Protein AF-A0A7K0Q8J3-F1 (afdb_monomer_lite)

Foldseek 3Di:
DDDDDDDDPDPPDPDPDPPPPPDLVDLQLQVQQVAQAWGWDFPDFPPFAWDDWDFADQDPPAGTKIWTWTHDDQWIKIKIKGFPPRDRDDPDAWDFADWDAAPNWTKTKIFNDDVVPVVRNVVDHQACCQPGKIWIWTWDDGDVSGGIMIMIIIIHHRQHSVNSSSRRNRIDTDHRNPDPPPVPPQQEDALQPAAEDEEEAFGKYFYPDPPQQQKDKDKPDVQQKDKDGWADPPVDTGHIIIHGHDADWIWMWMDGDPDTGIYTYGYDD

Structure (mmCIF, N/CA/C/O backbone):
data_AF-A0A7K0Q8J3-F1
#
_entry.id   AF-A0A7K0Q8J3-F1
#
loop_
_atom_site.group_PDB
_atom_site.id
_atom_site.type_symbol
_atom_site.label_atom_id
_atom_site.label_alt_id
_atom_site.label_comp_id
_atom_site.label_asym_id
_atom_site.label_entity_id
_atom_site.label_seq_id
_atom_site.pdbx_PDB_ins_code
_atom_site.Cartn_x
_atom_site.Cartn_y
_atom_site.Cartn_z
_atom_site.occupancy
_atom_site.B_iso_or_equiv
_atom_site.auth_seq_id
_atom_site.auth_comp_id
_atom_site.auth_asym_id
_atom_site.auth_atom_id
_atom_site.pdbx_PDB_model_num
ATOM 1 N N . MET A 1 1 ? -0.889 -44.510 -62.724 1.00 43.03 1 MET A N 1
ATOM 2 C CA . MET A 1 1 ? 0.015 -43.893 -61.728 1.00 43.03 1 MET A CA 1
ATOM 3 C C . MET A 1 1 ? -0.217 -42.391 -61.708 1.00 43.03 1 MET A C 1
ATOM 5 O O . MET A 1 1 ? 0.101 -41.755 -62.699 1.00 43.03 1 MET A O 1
ATOM 9 N N . LYS A 1 2 ? -0.807 -41.852 -60.635 1.00 33.19 2 LYS A N 1
ATOM 10 C CA . LYS A 1 2 ? -0.743 -40.439 -60.210 1.00 33.19 2 LYS A CA 1
ATOM 11 C C . LYS A 1 2 ? -1.341 -40.385 -58.799 1.00 33.19 2 LYS A C 1
ATOM 13 O O . LYS A 1 2 ? -2.510 -40.702 -58.614 1.00 33.19 2 LYS A O 1
ATOM 18 N N . ARG A 1 3 ? -0.484 -40.139 -57.807 1.00 35.25 3 ARG A N 1
ATOM 19 C CA . ARG A 1 3 ? -0.822 -40.073 -56.379 1.00 35.25 3 ARG A CA 1
ATOM 20 C C . ARG A 1 3 ? -1.377 -38.678 -56.084 1.00 35.25 3 ARG A C 1
ATOM 22 O O . ARG A 1 3 ? -0.700 -37.702 -56.384 1.00 35.25 3 ARG A O 1
ATOM 29 N N . ALA A 1 4 ? -2.574 -38.591 -55.511 1.00 38.38 4 ALA A N 1
ATOM 30 C CA . ALA A 1 4 ? -3.095 -37.356 -54.933 1.00 38.38 4 ALA A CA 1
ATOM 31 C C . ALA A 1 4 ? -2.697 -37.326 -53.450 1.00 38.38 4 ALA A C 1
ATOM 33 O O . ALA A 1 4 ? -3.127 -38.176 -52.673 1.00 38.38 4 ALA A O 1
ATOM 34 N N . ILE A 1 5 ? -1.814 -36.397 -53.086 1.00 45.53 5 ILE A N 1
ATOM 35 C CA . ILE A 1 5 ? -1.422 -36.130 -51.701 1.00 45.53 5 ILE A CA 1
ATOM 36 C C . ILE A 1 5 ? -2.422 -35.115 -51.146 1.00 45.53 5 ILE A C 1
ATOM 38 O O . ILE A 1 5 ? -2.512 -33.994 -51.642 1.00 45.53 5 ILE A O 1
ATOM 42 N N . ALA A 1 6 ? -3.192 -35.532 -50.143 1.00 37.25 6 ALA A N 1
ATOM 43 C CA . ALA A 1 6 ? -4.052 -34.657 -49.362 1.00 37.25 6 ALA A CA 1
ATOM 44 C C . ALA A 1 6 ? -3.185 -33.827 -48.403 1.00 37.25 6 ALA A C 1
ATOM 46 O O . ALA A 1 6 ? -2.484 -34.381 -47.557 1.00 37.25 6 ALA A O 1
ATOM 47 N N . ILE A 1 7 ? -3.220 -32.504 -48.550 1.00 43.56 7 ILE A N 1
ATOM 48 C CA . ILE A 1 7 ? -2.590 -31.565 -47.620 1.00 43.56 7 ILE A CA 1
ATOM 49 C C . ILE A 1 7 ? -3.573 -31.353 -46.466 1.00 43.56 7 ILE A C 1
ATOM 51 O O . ILE A 1 7 ? -4.618 -30.729 -46.631 1.00 43.56 7 ILE A O 1
ATOM 55 N N . VAL A 1 8 ? -3.249 -31.920 -45.304 1.00 40.84 8 VAL A N 1
ATOM 56 C CA . VAL A 1 8 ? -3.953 -31.664 -44.044 1.00 40.84 8 VAL A CA 1
ATOM 57 C C . VAL A 1 8 ? -3.526 -30.284 -43.551 1.00 40.84 8 VAL A C 1
ATOM 59 O O . VAL A 1 8 ? -2.381 -30.083 -43.150 1.00 40.84 8 VAL A O 1
ATOM 62 N N . LEU A 1 9 ? -4.444 -29.321 -43.619 1.00 39.22 9 LEU A N 1
ATOM 63 C CA . LEU A 1 9 ? -4.269 -27.979 -43.075 1.00 39.22 9 LEU A CA 1
ATOM 64 C C . LEU A 1 9 ? -4.485 -28.042 -41.552 1.00 39.22 9 LEU A C 1
ATOM 66 O O . LEU A 1 9 ? -5.609 -27.944 -41.062 1.00 39.22 9 LEU A O 1
ATOM 70 N N . SER A 1 10 ? -3.412 -28.270 -40.797 1.00 40.66 10 SER A N 1
ATOM 71 C CA . SER A 1 10 ? -3.442 -28.206 -39.334 1.00 40.66 10 SER A CA 1
ATOM 72 C C . SER A 1 10 ? -3.521 -26.746 -38.888 1.00 40.66 10 SER A C 1
ATOM 74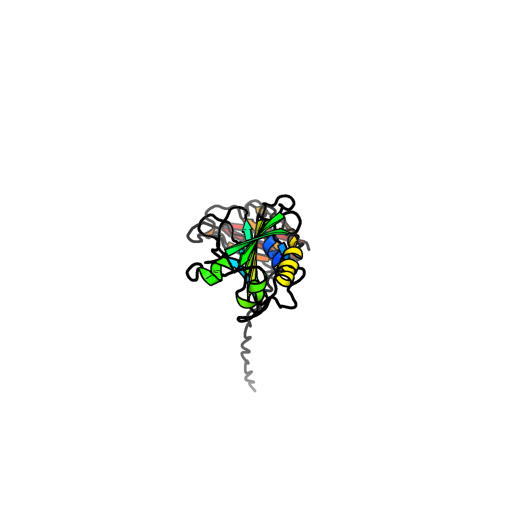 O O . SER A 1 10 ? -2.521 -26.031 -38.886 1.00 40.66 10 SER A O 1
ATOM 76 N N . ALA A 1 11 ? -4.717 -26.297 -38.513 1.00 39.28 11 ALA A N 1
ATOM 77 C CA . ALA A 1 11 ? -4.923 -25.024 -37.837 1.00 39.28 11 ALA A CA 1
ATOM 78 C C . ALA A 1 11 ? -4.292 -25.080 -36.432 1.00 39.28 11 ALA A C 1
ATOM 80 O O . ALA A 1 11 ? -4.872 -25.643 -35.503 1.00 39.28 11 ALA A O 1
ATOM 81 N N . LEU A 1 12 ? -3.091 -24.511 -36.276 1.00 37.91 12 LEU A N 1
ATOM 82 C CA . LEU A 1 12 ? -2.529 -24.207 -34.961 1.00 37.91 12 LEU A CA 1
ATOM 83 C C . LEU A 1 12 ? -3.376 -23.098 -34.326 1.00 37.91 12 LEU A C 1
ATOM 85 O O . LEU A 1 12 ? -3.281 -21.931 -34.702 1.00 37.91 12 LEU A O 1
ATOM 89 N N . MET A 1 13 ? -4.206 -23.464 -33.352 1.00 37.34 13 MET A N 1
ATOM 90 C CA . MET A 1 13 ? -4.789 -22.491 -32.437 1.00 37.34 13 MET A CA 1
ATOM 91 C C . MET A 1 13 ? -3.674 -21.925 -31.552 1.00 37.34 13 MET A C 1
ATOM 93 O O . MET A 1 13 ? -3.178 -22.599 -30.651 1.00 37.34 13 MET A O 1
ATOM 97 N N . LEU A 1 14 ? -3.281 -20.681 -31.820 1.00 36.78 14 LEU A N 1
ATOM 98 C CA . LEU A 1 14 ? -2.507 -19.851 -30.902 1.00 36.78 14 LEU A CA 1
ATOM 99 C C . LEU A 1 14 ? -3.370 -19.575 -29.666 1.00 36.78 14 LEU A C 1
ATOM 101 O O . LEU A 1 14 ? -4.221 -18.687 -29.666 1.00 36.78 14 LEU A O 1
ATOM 105 N N . THR A 1 15 ? -3.175 -20.351 -28.604 1.00 33.53 15 THR A N 1
ATOM 106 C CA . THR A 1 15 ? -3.644 -19.958 -27.275 1.00 33.53 15 THR A CA 1
ATOM 107 C C . THR A 1 15 ? -2.838 -18.736 -26.829 1.00 33.53 15 THR A C 1
ATOM 109 O O . THR A 1 15 ? -1.606 -18.795 -26.896 1.00 33.53 15 THR A O 1
ATOM 112 N N . PRO A 1 16 ? -3.468 -17.644 -26.364 1.00 34.97 16 PRO A N 1
ATOM 113 C CA . PRO A 1 16 ? -2.733 -16.506 -25.833 1.00 34.97 16 PRO A CA 1
ATOM 114 C C . PRO A 1 16 ? -1.921 -16.970 -24.622 1.00 34.97 16 PRO A C 1
ATOM 116 O O . PRO A 1 16 ? -2.482 -17.405 -23.615 1.00 34.97 16 PRO A O 1
ATOM 119 N N . LEU A 1 17 ? -0.592 -16.899 -24.733 1.00 35.06 17 LEU A N 1
ATOM 120 C CA . LEU A 1 17 ? 0.303 -17.006 -23.590 1.00 35.06 17 LEU A CA 1
ATOM 121 C C . LEU A 1 17 ? -0.079 -15.878 -22.635 1.00 35.06 17 LEU A C 1
ATOM 123 O O . LEU A 1 17 ? 0.106 -14.698 -22.930 1.00 35.06 17 LEU A O 1
ATOM 127 N N . THR A 1 18 ? -0.675 -16.247 -21.507 1.00 30.98 18 THR A N 1
ATOM 128 C CA . THR A 1 18 ? -0.923 -15.339 -20.396 1.00 30.98 18 THR A CA 1
ATOM 129 C C . THR A 1 18 ? 0.400 -14.683 -20.028 1.00 30.98 18 THR A C 1
ATOM 131 O O . THR A 1 18 ? 1.326 -15.374 -19.599 1.00 30.98 18 THR A O 1
ATOM 134 N N . ALA A 1 19 ? 0.488 -13.367 -20.213 1.00 34.34 19 ALA A N 1
ATOM 135 C CA . ALA A 1 19 ? 1.571 -12.558 -19.686 1.00 34.34 19 ALA A CA 1
ATOM 136 C C . ALA A 1 19 ? 1.742 -12.897 -18.200 1.00 34.34 19 ALA A C 1
ATOM 138 O O . ALA A 1 19 ? 0.843 -12.656 -17.390 1.00 34.34 19 ALA A O 1
ATOM 139 N N . VAL A 1 20 ? 2.867 -13.513 -17.842 1.00 30.16 20 VAL A N 1
ATOM 140 C CA . VAL A 1 20 ? 3.246 -13.656 -16.440 1.00 30.16 20 VAL A CA 1
ATOM 141 C C . VAL A 1 20 ? 3.492 -12.247 -15.919 1.00 30.16 20 VAL A C 1
ATOM 143 O O . VAL A 1 20 ? 4.381 -11.538 -16.382 1.00 30.16 20 VAL A O 1
ATOM 146 N N . ALA A 1 21 ? 2.619 -11.801 -15.020 1.00 36.94 21 ALA A N 1
ATOM 147 C CA . ALA A 1 21 ? 2.767 -10.530 -14.339 1.00 36.94 21 ALA A CA 1
ATOM 148 C C . ALA A 1 21 ? 4.149 -10.501 -13.665 1.00 36.94 21 ALA A C 1
ATOM 150 O O . ALA A 1 21 ? 4.416 -11.306 -12.774 1.00 36.94 21 ALA A O 1
ATOM 151 N N . MET A 1 22 ? 5.016 -9.594 -14.118 1.00 40.34 22 MET A N 1
ATOM 152 C CA . MET A 1 22 ? 6.352 -9.323 -13.574 1.00 40.34 22 MET A CA 1
A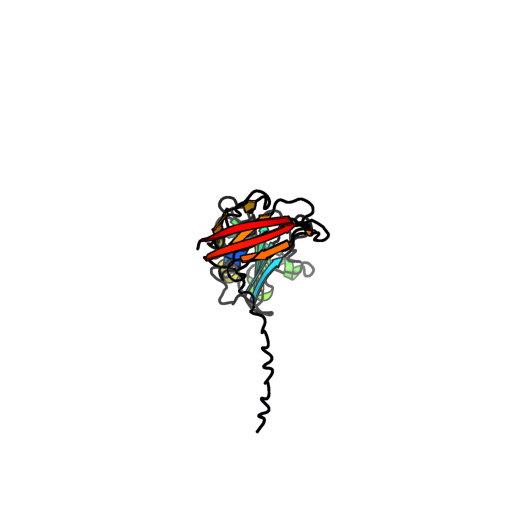TOM 153 C C . MET A 1 22 ? 6.236 -8.633 -12.201 1.00 40.34 22 MET A C 1
ATOM 155 O O . MET A 1 22 ? 6.620 -7.480 -12.038 1.00 40.34 22 MET A O 1
ATOM 159 N N . GLY A 1 23 ? 5.627 -9.306 -11.227 1.00 54.44 23 GLY A N 1
ATOM 160 C CA . GLY A 1 23 ? 5.626 -8.919 -9.818 1.00 54.44 23 GLY A CA 1
ATOM 161 C C . GLY A 1 23 ? 6.462 -9.906 -9.011 1.00 54.44 23 GLY A C 1
ATOM 162 O O . GLY A 1 23 ? 6.590 -11.071 -9.387 1.00 54.44 23 GLY A O 1
ATOM 163 N N . SER A 1 24 ? 6.988 -9.482 -7.864 1.00 62.78 24 SER A N 1
ATOM 164 C CA . SER A 1 24 ? 7.726 -10.340 -6.918 1.00 62.78 24 SER A CA 1
ATOM 165 C C . SER A 1 24 ? 6.899 -11.499 -6.341 1.00 62.78 24 SER A C 1
ATOM 167 O O . SER A 1 24 ? 7.394 -12.280 -5.530 1.00 62.78 24 SER A O 1
ATOM 169 N N . GLY A 1 25 ? 5.612 -11.581 -6.692 1.00 71.94 25 GLY A N 1
ATOM 170 C CA . GLY A 1 25 ? 4.618 -12.427 -6.042 1.00 71.94 25 GLY A CA 1
ATOM 171 C C . GLY A 1 25 ? 4.095 -11.823 -4.734 1.00 71.94 25 GLY A C 1
ATOM 172 O O . GLY A 1 25 ? 3.066 -12.270 -4.222 1.00 71.94 25 GLY A O 1
ATOM 173 N N . ASP A 1 26 ? 4.742 -10.774 -4.213 1.00 84.19 26 ASP A N 1
ATOM 174 C CA . ASP A 1 26 ? 4.298 -10.016 -3.051 1.00 84.19 26 ASP A CA 1
ATOM 175 C C . ASP A 1 26 ? 3.754 -8.647 -3.464 1.00 84.19 26 ASP A C 1
ATOM 177 O O . ASP A 1 26 ? 4.483 -7.667 -3.612 1.00 84.19 26 ASP A O 1
ATOM 181 N N . LYS A 1 27 ? 2.425 -8.565 -3.548 1.00 88.38 27 LYS A N 1
ATOM 182 C CA . LYS A 1 27 ? 1.708 -7.360 -3.979 1.00 88.38 27 LYS A CA 1
ATOM 183 C C . LYS A 1 27 ? 2.051 -6.100 -3.174 1.00 88.38 27 LYS A C 1
ATOM 185 O O . LYS A 1 27 ? 1.949 -5.002 -3.707 1.00 88.38 27 LYS A O 1
ATOM 190 N N . TYR A 1 28 ? 2.449 -6.235 -1.905 1.00 92.12 28 TYR A N 1
ATOM 191 C CA . TYR A 1 28 ? 2.876 -5.087 -1.098 1.00 92.12 28 TYR A CA 1
ATOM 192 C C . TYR A 1 28 ? 4.255 -4.577 -1.518 1.00 92.12 28 TYR A C 1
ATOM 194 O O . TYR A 1 28 ? 4.455 -3.368 -1.603 1.00 92.12 28 TYR A O 1
ATOM 202 N N . SER A 1 29 ? 5.194 -5.487 -1.785 1.00 87.31 29 SER A N 1
ATOM 203 C CA . SER A 1 29 ? 6.510 -5.135 -2.327 1.00 87.31 29 SER A CA 1
ATOM 204 C C . SER A 1 29 ? 6.378 -4.512 -3.712 1.00 87.31 29 SER A C 1
ATOM 206 O O . SER A 1 29 ? 7.020 -3.501 -3.976 1.00 87.31 29 SER A O 1
ATOM 208 N N . ASP A 1 30 ? 5.505 -5.069 -4.552 1.00 84.56 30 ASP A N 1
ATOM 209 C CA . ASP A 1 30 ? 5.238 -4.546 -5.894 1.00 84.56 30 ASP A CA 1
ATOM 210 C C . ASP A 1 30 ? 4.632 -3.132 -5.820 1.00 84.56 30 ASP A C 1
ATOM 212 O O . ASP A 1 30 ? 5.069 -2.228 -6.526 1.00 84.56 30 ASP A O 1
ATOM 216 N N . ALA A 1 31 ? 3.686 -2.901 -4.901 1.00 88.50 31 ALA A N 1
ATOM 217 C CA . ALA A 1 31 ? 3.123 -1.574 -4.655 1.00 88.50 31 ALA A CA 1
ATOM 218 C C . ALA A 1 31 ? 4.175 -0.572 -4.151 1.00 88.50 31 ALA A C 1
ATOM 220 O O . ALA A 1 31 ? 4.195 0.576 -4.587 1.00 88.50 31 ALA A O 1
ATOM 221 N N . GLN A 1 32 ? 5.074 -0.994 -3.256 1.00 90.81 32 GLN A N 1
ATOM 222 C CA . GLN A 1 32 ? 6.118 -0.118 -2.722 1.00 90.81 32 GLN A CA 1
ATOM 223 C C . GLN A 1 32 ? 7.075 0.397 -3.807 1.00 90.81 32 GLN A C 1
ATOM 225 O O . GLN A 1 32 ? 7.651 1.469 -3.630 1.00 90.81 32 GLN A O 1
ATOM 230 N N . THR A 1 33 ? 7.233 -0.329 -4.914 1.00 84.12 33 THR A N 1
ATOM 231 C CA . THR A 1 33 ? 8.059 0.088 -6.056 1.00 84.12 33 THR A CA 1
ATOM 232 C C . THR A 1 33 ? 7.490 1.316 -6.773 1.00 84.12 33 THR A C 1
ATOM 234 O O . THR A 1 33 ? 8.261 2.145 -7.248 1.00 84.12 33 THR A O 1
ATOM 237 N N . GLY A 1 34 ? 6.161 1.458 -6.830 1.00 82.69 34 GLY A N 1
ATOM 238 C CA . GLY A 1 34 ? 5.495 2.582 -7.500 1.00 82.69 34 GLY A CA 1
ATOM 239 C C . GLY A 1 34 ? 5.143 3.758 -6.586 1.00 82.69 34 GLY A C 1
ATOM 240 O O . GLY A 1 34 ? 4.944 4.865 -7.075 1.00 82.69 34 GLY A O 1
ATOM 241 N N . LEU A 1 35 ? 5.063 3.531 -5.271 1.00 87.44 35 LEU A N 1
ATOM 242 C CA . LEU A 1 35 ? 4.558 4.518 -4.316 1.00 87.44 35 LEU A CA 1
ATOM 243 C C . LEU A 1 35 ? 5.672 5.316 -3.621 1.00 87.44 35 LEU A C 1
ATOM 245 O O . LEU A 1 35 ? 6.663 4.766 -3.142 1.00 87.44 35 LEU A O 1
ATOM 249 N N . THR A 1 36 ? 5.458 6.623 -3.461 1.00 90.94 36 THR A N 1
ATOM 250 C CA . THR A 1 36 ? 6.374 7.564 -2.797 1.00 90.94 36 THR A CA 1
ATOM 251 C C . THR A 1 36 ? 6.201 7.622 -1.281 1.00 90.94 36 THR A C 1
ATOM 253 O O . THR A 1 36 ? 6.992 8.268 -0.587 1.00 90.94 36 THR A O 1
ATOM 256 N N . TYR A 1 37 ? 5.183 6.959 -0.732 1.00 94.44 37 TYR A N 1
ATOM 257 C CA . TYR A 1 37 ? 5.002 6.774 0.706 1.00 94.44 37 TYR A CA 1
ATOM 258 C C . TYR A 1 37 ? 5.352 5.347 1.140 1.00 94.44 37 TYR A C 1
ATOM 260 O O . TYR A 1 37 ? 5.539 4.436 0.337 1.00 94.44 37 TYR A O 1
ATOM 268 N N . THR A 1 38 ? 5.498 5.164 2.449 1.00 95.88 38 THR A N 1
ATOM 269 C CA . THR A 1 38 ? 5.937 3.888 3.024 1.00 95.88 38 THR A CA 1
ATOM 270 C C . THR A 1 38 ? 4.777 2.903 3.099 1.00 95.88 38 THR A C 1
ATOM 272 O O . THR A 1 38 ? 3.809 3.141 3.815 1.00 95.88 38 THR A O 1
ATOM 275 N N . VAL A 1 39 ? 4.880 1.781 2.408 1.00 96.50 39 VAL A N 1
ATOM 276 C CA . VAL A 1 39 ? 3.896 0.704 2.433 1.00 96.50 39 VAL A CA 1
ATOM 277 C C . VAL A 1 39 ? 4.136 -0.192 3.647 1.00 96.50 39 VAL A C 1
ATOM 279 O O . VAL A 1 39 ? 5.272 -0.562 3.974 1.00 96.50 39 VAL A O 1
ATOM 282 N N . TYR A 1 40 ? 3.051 -0.562 4.318 1.00 97.19 40 TYR A N 1
ATOM 283 C CA . TYR A 1 40 ? 3.050 -1.472 5.447 1.00 97.19 40 TYR A CA 1
ATOM 284 C C . TYR A 1 40 ? 2.292 -2.758 5.115 1.00 97.19 40 TYR A C 1
ATOM 286 O O . TYR A 1 40 ? 1.233 -2.771 4.508 1.00 97.19 40 TYR A O 1
ATOM 294 N N . LYS A 1 41 ? 2.833 -3.895 5.542 1.00 96.69 41 LYS A N 1
ATOM 295 C CA . LYS A 1 41 ? 2.209 -5.207 5.372 1.00 96.69 41 LYS A CA 1
ATOM 296 C C . LYS A 1 41 ? 1.935 -5.831 6.735 1.00 96.69 41 LYS A C 1
ATOM 298 O O . LYS A 1 41 ? 2.841 -5.852 7.575 1.00 96.69 41 LYS A O 1
ATOM 303 N N . PRO A 1 42 ? 0.725 -6.358 6.995 1.00 97.38 42 PRO A N 1
ATOM 304 C CA . PRO A 1 42 ? 0.454 -7.059 8.243 1.00 97.38 42 PRO A CA 1
ATOM 305 C C . PRO A 1 42 ? 1.174 -8.411 8.254 1.00 97.38 42 PRO A C 1
ATOM 307 O O . PRO A 1 42 ? 1.043 -9.203 7.322 1.00 97.38 42 PRO A O 1
ATOM 310 N N . SER A 1 43 ? 1.886 -8.721 9.339 1.00 96.69 43 SER A N 1
ATOM 311 C CA . SER A 1 43 ? 2.394 -10.080 9.580 1.00 96.69 43 SER A CA 1
ATOM 312 C C . SER A 1 43 ? 1.384 -10.980 10.303 1.00 96.69 43 SER A C 1
ATOM 314 O O . SER A 1 43 ? 1.670 -12.147 10.553 1.00 96.69 43 SER A O 1
ATOM 316 N N . TYR A 1 44 ? 0.223 -10.442 10.689 1.00 96.88 44 TYR A N 1
ATOM 317 C CA . TYR A 1 44 ? -0.854 -11.165 11.359 1.00 96.88 44 TYR A CA 1
ATOM 318 C C . TYR A 1 44 ? -2.222 -10.644 10.907 1.00 96.88 44 TYR A C 1
ATOM 320 O O . TYR A 1 44 ? -2.486 -9.446 10.952 1.00 96.88 44 TYR A O 1
ATOM 328 N N . THR A 1 45 ? -3.114 -11.555 10.515 1.00 96.38 45 THR A N 1
ATOM 329 C CA . THR A 1 45 ? -4.439 -11.235 9.943 1.00 96.38 45 THR A CA 1
ATOM 330 C C . THR A 1 45 ? -5.566 -12.011 10.620 1.00 96.38 45 THR A C 1
ATOM 332 O O . THR A 1 45 ? -6.593 -12.280 10.003 1.00 96.38 45 THR A O 1
ATOM 335 N N . VAL A 1 46 ? -5.375 -12.431 11.878 1.00 95.94 46 VAL A N 1
ATOM 336 C CA . VAL A 1 46 ? -6.329 -13.267 12.640 1.00 95.94 46 VAL A CA 1
ATOM 337 C C . VAL A 1 46 ? -6.767 -14.544 11.900 1.00 95.94 46 VAL A C 1
ATOM 339 O O . VAL A 1 46 ? -7.883 -15.024 12.088 1.00 95.94 46 VAL A O 1
ATOM 342 N N . GLY A 1 47 ? -5.888 -15.086 11.049 1.00 95.75 47 GLY A N 1
ATOM 343 C CA . GLY A 1 47 ? -6.150 -16.274 10.229 1.00 95.75 47 GLY A CA 1
ATOM 344 C C . GLY A 1 47 ? -6.968 -16.013 8.959 1.00 95.75 47 GLY A C 1
ATOM 345 O O . GLY A 1 47 ? -7.362 -16.963 8.292 1.00 95.75 47 GLY A O 1
ATOM 346 N N . LEU A 1 48 ? -7.243 -14.751 8.609 1.00 96.00 48 LEU A N 1
ATOM 347 C CA . LEU A 1 48 ? -7.975 -14.398 7.393 1.00 96.00 48 LEU A CA 1
ATOM 348 C C . LEU A 1 48 ? -7.037 -14.333 6.185 1.00 96.00 48 LEU A C 1
ATOM 350 O O . LEU A 1 48 ? -5.974 -13.708 6.232 1.00 96.00 48 LEU A O 1
ATOM 354 N N . THR A 1 49 ? -7.469 -14.938 5.083 1.00 94.38 49 THR A N 1
ATOM 355 C CA . THR A 1 49 ? -6.769 -14.919 3.795 1.00 94.38 49 THR A CA 1
ATOM 356 C C . THR A 1 49 ? -6.991 -13.597 3.071 1.00 94.38 49 THR A C 1
ATOM 358 O O . THR A 1 49 ? -8.082 -13.027 3.138 1.00 94.38 49 THR A O 1
ATOM 361 N N . ALA A 1 50 ? -5.979 -13.114 2.350 1.00 93.38 50 ALA A N 1
ATOM 362 C CA . ALA A 1 50 ? -6.127 -11.952 1.478 1.00 93.38 50 ALA A CA 1
ATOM 363 C C . ALA A 1 50 ? -7.116 -12.281 0.351 1.00 93.38 50 ALA A C 1
ATOM 365 O O . ALA A 1 50 ? -6.947 -13.276 -0.349 1.00 93.38 50 ALA A O 1
ATOM 366 N N . THR A 1 51 ? -8.147 -11.460 0.180 1.00 93.69 51 THR A N 1
ATOM 367 C CA . THR A 1 51 ? -9.172 -11.636 -0.861 1.00 93.69 51 THR A CA 1
ATOM 368 C C . THR A 1 51 ? -9.159 -10.504 -1.878 1.00 93.69 51 THR A C 1
ATOM 370 O O . THR A 1 51 ? -9.603 -10.692 -3.007 1.00 93.69 51 THR A O 1
ATOM 373 N N . LYS A 1 52 ? -8.618 -9.335 -1.513 1.00 92.44 52 LYS A N 1
ATOM 374 C CA . LYS A 1 52 ? -8.485 -8.194 -2.419 1.00 92.44 52 LYS A CA 1
ATOM 375 C C . LYS A 1 52 ? -7.236 -7.384 -2.090 1.00 92.44 52 LYS A C 1
ATOM 377 O O . LYS A 1 52 ? -6.911 -7.195 -0.923 1.00 92.44 52 LYS A O 1
ATOM 382 N N . PHE A 1 53 ? -6.553 -6.914 -3.124 1.00 95.25 53 PHE A N 1
ATOM 383 C CA . PHE A 1 53 ? -5.429 -5.988 -3.028 1.00 95.25 53 PHE A CA 1
ATOM 384 C C . PHE A 1 53 ? -5.434 -5.127 -4.287 1.00 95.25 53 PHE A C 1
ATOM 386 O O . PHE A 1 53 ? -5.431 -5.692 -5.384 1.00 95.25 53 PHE A O 1
ATOM 393 N N . GLN A 1 54 ? -5.492 -3.807 -4.136 1.00 90.94 54 GLN A N 1
ATOM 394 C CA . GLN A 1 54 ? -5.541 -2.852 -5.241 1.00 90.94 54 GLN A CA 1
ATOM 395 C C . GLN A 1 54 ? -4.826 -1.556 -4.860 1.00 90.94 54 GLN A C 1
ATOM 397 O O . GLN A 1 54 ? -4.905 -1.127 -3.708 1.00 90.94 54 GLN A O 1
ATOM 402 N N . LEU A 1 55 ? -4.192 -0.929 -5.848 1.00 89.25 55 LEU A N 1
ATOM 403 C CA . LEU A 1 55 ? -3.949 0.507 -5.840 1.00 89.25 55 LEU A CA 1
ATOM 404 C C . LEU A 1 55 ? -5.159 1.179 -6.484 1.00 89.25 55 LEU A C 1
ATOM 406 O O . LEU A 1 55 ? -5.716 0.674 -7.461 1.00 89.25 55 LEU A O 1
ATOM 410 N N . LEU A 1 56 ? -5.641 2.239 -5.854 1.00 85.94 56 LEU A N 1
ATOM 411 C CA . LEU A 1 56 ? -6.849 2.951 -6.239 1.00 85.94 56 LEU A CA 1
ATOM 412 C C . LEU A 1 56 ? -6.508 4.427 -6.429 1.00 85.94 56 LEU A C 1
ATOM 414 O O . LEU A 1 56 ? -5.722 4.997 -5.679 1.00 85.94 56 LEU A O 1
ATOM 418 N N . THR A 1 57 ? -7.141 5.084 -7.393 1.00 88.12 57 THR A N 1
ATOM 419 C CA . THR A 1 57 ? -6.980 6.528 -7.604 1.00 88.12 57 THR A CA 1
ATOM 420 C C . THR A 1 57 ? -7.540 7.324 -6.418 1.00 88.12 57 THR A C 1
ATOM 422 O O . THR A 1 57 ? -8.642 7.025 -5.952 1.00 88.12 57 THR A O 1
ATOM 425 N N . CYS A 1 58 ? -6.828 8.359 -5.960 1.00 80.38 58 CYS A N 1
ATOM 426 C CA . CYS A 1 58 ? -7.231 9.211 -4.829 1.00 80.38 58 CYS A CA 1
ATOM 427 C C . CYS A 1 58 ? -7.742 10.610 -5.255 1.00 80.38 58 CYS A C 1
ATOM 429 O O . CYS A 1 58 ? -7.548 11.607 -4.573 1.00 80.38 58 CYS A O 1
ATOM 431 N N . GLY A 1 59 ? -8.435 10.712 -6.389 1.00 74.44 59 GLY A N 1
ATOM 432 C CA . GLY A 1 59 ? -8.775 12.008 -6.987 1.00 74.44 59 GLY A CA 1
ATOM 433 C C . GLY A 1 59 ? -7.677 12.522 -7.921 1.00 74.44 59 GLY A C 1
ATOM 434 O O . GLY A 1 59 ? -6.705 11.827 -8.213 1.00 74.44 59 GLY A O 1
ATOM 435 N N . ILE A 1 60 ? -7.877 13.716 -8.481 1.00 71.69 60 ILE A N 1
ATOM 436 C CA . ILE A 1 60 ? -7.002 14.263 -9.528 1.00 71.69 60 ILE A CA 1
ATOM 437 C C . ILE A 1 60 ? -5.732 14.846 -8.896 1.00 71.69 60 ILE A C 1
ATOM 439 O O . ILE A 1 60 ? -5.810 15.635 -7.958 1.00 71.69 60 ILE A O 1
ATOM 443 N N . GLY A 1 61 ? -4.562 14.488 -9.438 1.00 73.00 61 GLY A N 1
ATOM 444 C CA . GLY A 1 61 ? -3.263 15.036 -9.018 1.00 73.00 61 GLY A CA 1
ATOM 445 C C . GLY A 1 61 ? -2.717 14.471 -7.703 1.00 73.00 61 GLY A C 1
ATOM 446 O O . GLY A 1 61 ? -1.678 14.915 -7.222 1.00 73.00 61 GLY A O 1
ATOM 447 N N . THR A 1 62 ? -3.398 13.489 -7.120 1.00 76.44 62 THR A N 1
ATOM 448 C CA . THR A 1 62 ? -2.951 12.761 -5.931 1.00 76.44 62 THR A CA 1
ATOM 449 C C . THR A 1 62 ? -2.410 11.397 -6.323 1.00 76.44 62 THR A C 1
ATOM 451 O O . THR A 1 62 ? -2.979 10.725 -7.183 1.00 76.44 62 THR A O 1
ATOM 454 N N . GLU A 1 63 ? -1.364 10.962 -5.633 1.00 84.62 63 GLU A N 1
ATOM 455 C CA . GLU A 1 63 ? -0.867 9.595 -5.736 1.00 84.62 63 GLU A CA 1
ATOM 456 C C . GLU A 1 63 ? -1.949 8.563 -5.366 1.00 84.62 63 GLU A C 1
ATOM 458 O O . GLU A 1 63 ? -2.854 8.850 -4.576 1.00 84.62 63 GLU A O 1
ATOM 463 N N . GLU A 1 64 ? -1.866 7.368 -5.954 1.00 86.94 64 GLU A N 1
ATOM 464 C CA . GLU A 1 64 ? -2.760 6.254 -5.642 1.00 86.94 64 GLU A CA 1
ATOM 465 C C . GLU A 1 64 ? -2.699 5.865 -4.158 1.00 86.94 64 GLU A C 1
ATOM 467 O O . GLU A 1 64 ? -1.704 6.090 -3.470 1.00 86.94 64 GLU A O 1
ATOM 472 N N . TRP A 1 65 ? -3.770 5.247 -3.663 1.00 92.50 65 TRP A N 1
ATOM 473 C CA . TRP A 1 65 ? -3.825 4.686 -2.320 1.00 92.50 65 TRP A CA 1
ATOM 474 C C . TRP A 1 65 ? -3.984 3.174 -2.343 1.00 92.50 65 TRP A C 1
ATOM 476 O O . TRP A 1 65 ? -4.612 2.599 -3.232 1.00 92.50 65 TRP A O 1
ATOM 486 N N . LEU A 1 66 ? -3.421 2.523 -1.332 1.00 96.44 66 LEU A N 1
ATOM 487 C CA . LEU A 1 66 ? -3.437 1.075 -1.207 1.00 96.44 66 LEU A CA 1
ATOM 488 C C . LEU A 1 66 ? -4.681 0.644 -0.444 1.00 96.44 66 LEU A C 1
ATOM 490 O O . LEU A 1 66 ? -4.932 1.111 0.666 1.00 96.44 66 LEU A O 1
ATOM 494 N N . TYR A 1 67 ? -5.409 -0.314 -1.011 1.00 96.81 67 TYR A N 1
ATOM 495 C CA . TYR A 1 67 ? -6.508 -1.013 -0.361 1.00 96.81 67 TYR A CA 1
ATOM 496 C C . TYR A 1 67 ? -6.239 -2.517 -0.341 1.00 96.81 67 TYR A C 1
ATOM 498 O O . TYR A 1 67 ? -6.111 -3.162 -1.386 1.00 96.81 67 TYR A O 1
ATOM 506 N N . ALA A 1 68 ? -6.228 -3.103 0.853 1.00 97.44 68 ALA A N 1
ATOM 507 C CA . ALA A 1 68 ? -6.124 -4.539 1.053 1.00 97.44 68 ALA A CA 1
ATOM 508 C C . ALA A 1 68 ? -7.267 -5.056 1.927 1.00 97.44 68 ALA A C 1
ATOM 510 O O . ALA A 1 68 ? -7.576 -4.488 2.972 1.00 97.44 68 ALA A O 1
ATOM 511 N N . LYS A 1 69 ? -7.866 -6.177 1.525 1.00 97.56 69 LYS A N 1
ATOM 512 C CA . LYS A 1 69 ? -8.931 -6.865 2.257 1.00 97.56 69 LYS A CA 1
ATOM 513 C C . LYS A 1 69 ? -8.519 -8.294 2.564 1.00 97.56 69 LYS A C 1
ATOM 515 O O . LYS A 1 69 ? -8.080 -9.032 1.680 1.00 97.56 69 LYS A O 1
ATOM 520 N N . TYR A 1 70 ? -8.748 -8.690 3.807 1.00 97.88 70 TYR A N 1
ATOM 521 C CA . TYR A 1 70 ? -8.580 -10.047 4.299 1.00 97.88 70 TYR A CA 1
ATOM 522 C C . TYR A 1 70 ? -9.919 -10.572 4.802 1.00 97.88 70 TYR A C 1
ATOM 524 O O . TYR A 1 70 ? -10.587 -9.914 5.598 1.00 97.88 70 TYR A O 1
ATOM 532 N N . GLY A 1 71 ? -10.302 -11.773 4.381 1.00 97.12 71 GLY A N 1
ATOM 533 C CA . GLY A 1 71 ? -11.589 -12.377 4.716 1.00 97.12 71 GLY A CA 1
ATOM 534 C C . GLY A 1 71 ? -12.709 -12.042 3.728 1.00 97.12 71 GLY A C 1
ATOM 535 O O . GLY A 1 71 ? -12.482 -11.501 2.645 1.00 97.12 71 GLY A O 1
ATOM 536 N N . GLY A 1 72 ? -13.928 -12.437 4.096 1.00 94.06 72 GLY A N 1
ATOM 537 C CA . GLY A 1 72 ? -15.110 -12.428 3.229 1.00 94.06 72 GLY A CA 1
ATOM 538 C C . GLY A 1 72 ? -16.029 -11.223 3.442 1.00 94.06 72 GLY A C 1
ATOM 539 O O . GLY A 1 72 ? -15.605 -10.136 3.816 1.00 94.06 72 GLY A O 1
ATOM 540 N N . THR A 1 73 ? -17.327 -11.418 3.214 1.00 92.50 73 THR A N 1
ATOM 541 C CA . THR A 1 73 ? -18.347 -10.362 3.356 1.00 92.50 73 THR A CA 1
ATOM 542 C C . THR A 1 73 ? -18.816 -10.159 4.797 1.00 92.50 73 THR A C 1
ATOM 544 O O . THR A 1 73 ? -19.134 -9.042 5.183 1.00 92.50 73 THR A O 1
ATOM 547 N N . LYS A 1 74 ? -18.848 -11.225 5.607 1.00 94.12 74 LYS A N 1
ATOM 548 C CA . LYS A 1 74 ? -19.385 -11.195 6.983 1.00 94.12 74 LYS A CA 1
ATOM 549 C C . LYS A 1 74 ? -18.338 -10.926 8.060 1.00 94.12 74 LYS A C 1
ATOM 551 O O . LYS A 1 74 ? -18.684 -10.456 9.137 1.00 94.12 74 LYS A O 1
ATOM 556 N N . ARG A 1 75 ? -17.080 -11.276 7.789 1.00 97.44 75 ARG A N 1
ATOM 557 C CA . ARG A 1 75 ? -15.946 -11.143 8.707 1.00 97.44 75 ARG A CA 1
ATOM 558 C C . ARG A 1 75 ? -14.706 -10.805 7.906 1.00 97.44 75 ARG A C 1
ATOM 560 O O . ARG A 1 75 ? -14.293 -11.608 7.065 1.00 97.44 75 ARG A O 1
ATOM 567 N N . TYR A 1 76 ? -14.143 -9.633 8.166 1.00 98.19 76 TYR A N 1
ATOM 568 C CA . TYR A 1 76 ? -13.008 -9.140 7.406 1.00 98.19 76 TYR A CA 1
ATOM 569 C C . TYR A 1 76 ? -12.184 -8.102 8.164 1.00 98.19 76 TYR A C 1
ATOM 571 O O . TYR A 1 76 ? -12.675 -7.421 9.067 1.00 98.19 76 TYR A O 1
ATOM 579 N N . ILE A 1 77 ? -10.929 -7.992 7.738 1.00 98.50 77 ILE A N 1
ATOM 580 C CA . ILE A 1 77 ? -10.031 -6.874 8.010 1.00 98.50 77 ILE A CA 1
ATOM 581 C C . ILE A 1 77 ? -9.824 -6.125 6.701 1.00 98.50 77 ILE A C 1
ATOM 583 O O . ILE A 1 77 ? -9.599 -6.760 5.671 1.00 98.50 77 ILE A O 1
ATOM 587 N N . GLU A 1 78 ? -9.834 -4.798 6.744 1.00 98.06 78 GLU A N 1
ATOM 588 C CA . GLU A 1 78 ? -9.351 -3.986 5.624 1.00 98.06 78 GLU A CA 1
ATOM 589 C C . GLU A 1 78 ? -8.249 -3.051 6.108 1.00 98.06 78 GLU A C 1
ATOM 591 O O . GLU A 1 78 ? -8.292 -2.544 7.231 1.00 98.06 78 GLU A O 1
ATOM 596 N N . ILE A 1 79 ? -7.235 -2.884 5.271 1.00 98.25 79 ILE A N 1
ATOM 597 C CA . ILE A 1 79 ? -6.080 -2.034 5.519 1.00 98.25 79 ILE A CA 1
ATOM 598 C C . ILE A 1 79 ? -5.999 -1.070 4.356 1.00 98.25 79 ILE A C 1
ATOM 600 O O . ILE A 1 79 ? -6.011 -1.478 3.195 1.00 98.25 79 ILE A O 1
ATOM 604 N N . MET A 1 80 ? -5.965 0.203 4.702 1.00 97.50 80 MET A N 1
ATOM 605 C CA . MET A 1 80 ? -5.968 1.302 3.763 1.00 97.50 80 MET A CA 1
ATOM 606 C C . MET A 1 80 ? -4.794 2.202 4.082 1.00 97.50 80 MET A C 1
ATOM 608 O O . MET A 1 80 ? -4.621 2.590 5.238 1.00 97.50 80 MET A O 1
ATOM 612 N N . GLU A 1 81 ? -3.989 2.505 3.074 1.00 97.44 81 GLU A N 1
ATOM 613 C CA . GLU A 1 81 ? -2.759 3.270 3.247 1.00 97.44 81 GLU A CA 1
ATOM 614 C C . GLU A 1 81 ? -2.684 4.378 2.218 1.00 97.44 81 GLU A C 1
ATOM 616 O O . GLU A 1 81 ? -2.882 4.148 1.027 1.00 97.44 81 GLU A O 1
ATOM 621 N N . THR A 1 82 ? -2.389 5.577 2.699 1.00 95.38 82 THR A N 1
ATOM 622 C CA . THR A 1 82 ? -2.302 6.793 1.894 1.00 95.38 82 THR A CA 1
ATOM 623 C C . THR A 1 82 ? -1.072 7.585 2.315 1.00 95.38 82 THR A C 1
ATOM 625 O O . THR A 1 82 ? -0.572 7.454 3.440 1.00 95.38 82 THR A O 1
ATOM 628 N N . MET A 1 83 ? -0.598 8.466 1.439 1.00 93.88 83 MET A N 1
ATOM 629 C CA . MET A 1 83 ? 0.367 9.481 1.841 1.00 93.88 83 MET A CA 1
ATOM 630 C C . MET A 1 83 ? -0.207 10.328 2.986 1.00 93.88 83 MET A C 1
ATOM 632 O O . MET A 1 83 ? -1.333 10.814 2.918 1.00 93.88 83 MET A O 1
ATOM 636 N N . SER A 1 84 ? 0.579 10.530 4.044 1.00 92.06 84 SER A N 1
ATOM 637 C CA . SER A 1 84 ? 0.159 11.299 5.218 1.00 92.06 84 SER A CA 1
ATOM 638 C C . SER A 1 84 ? -0.419 12.665 4.836 1.00 92.06 84 SER A C 1
ATOM 640 O O . SER A 1 84 ? 0.254 13.465 4.191 1.00 92.06 84 SER A O 1
ATOM 642 N N . GLY A 1 85 ? -1.621 12.966 5.333 1.00 87.38 85 GLY A N 1
ATOM 643 C CA . GLY A 1 85 ? -2.329 14.223 5.069 1.00 87.38 85 GLY A CA 1
ATOM 644 C C . GLY A 1 85 ? -3.266 14.180 3.859 1.00 87.38 85 GLY A C 1
ATOM 645 O O . GLY A 1 85 ? -4.043 15.117 3.680 1.00 87.38 85 GLY A O 1
ATOM 646 N N . VAL A 1 86 ? -3.244 13.101 3.073 1.00 86.31 86 VAL A N 1
ATOM 647 C CA . VAL A 1 86 ? -4.178 12.861 1.969 1.00 86.31 86 VAL A CA 1
ATOM 648 C C . VAL A 1 86 ? -5.354 12.025 2.474 1.00 86.31 86 VAL A C 1
ATOM 650 O O . VAL A 1 86 ? -5.162 11.029 3.162 1.00 86.31 86 VAL A O 1
ATOM 653 N N . LYS A 1 87 ? -6.587 12.419 2.136 1.00 86.44 87 LYS A N 1
ATOM 654 C CA . LYS A 1 87 ? -7.805 11.686 2.512 1.00 86.44 87 LYS A CA 1
ATOM 655 C C . LYS A 1 87 ? -8.466 11.085 1.277 1.00 86.44 87 LYS A C 1
ATOM 657 O O . LYS A 1 87 ? -9.113 11.807 0.527 1.00 86.44 87 LYS A O 1
ATOM 662 N N . CYS A 1 88 ? -8.336 9.771 1.109 1.00 84.06 88 CYS A N 1
ATOM 663 C CA . CYS A 1 88 ? -8.889 9.046 -0.043 1.00 84.06 88 CYS A CA 1
ATOM 664 C C . CYS A 1 88 ? -10.223 8.344 0.248 1.00 84.06 88 CYS A C 1
ATOM 666 O O . CYS A 1 88 ? -10.941 7.969 -0.675 1.00 84.06 88 CYS A O 1
ATOM 668 N N . SER A 1 89 ? -10.567 8.155 1.524 1.0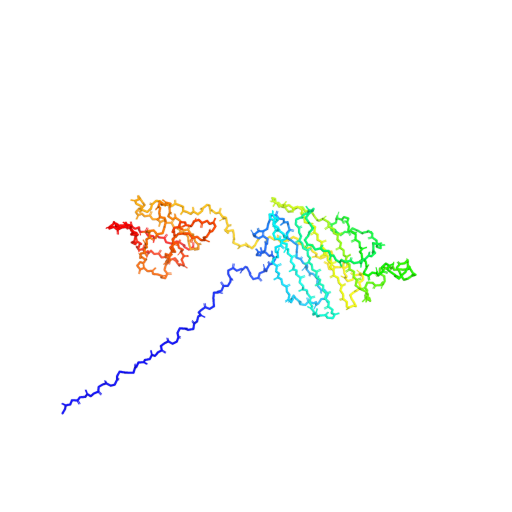0 82.94 89 SER A N 1
ATOM 669 C CA . SER A 1 89 ? -11.791 7.470 1.942 1.00 82.94 89 SER A CA 1
ATOM 670 C C . SER A 1 89 ? -12.359 8.065 3.224 1.00 82.94 89 SER A C 1
ATOM 672 O O . SER A 1 89 ? -11.601 8.454 4.115 1.00 82.94 89 SER A O 1
ATOM 674 N N . ASP A 1 90 ? -13.685 8.061 3.346 1.00 86.62 90 ASP A N 1
ATOM 675 C CA . ASP A 1 90 ? -14.386 8.341 4.598 1.00 86.62 90 ASP A CA 1
ATOM 676 C C . ASP A 1 90 ? -14.918 7.018 5.190 1.00 86.62 90 ASP A C 1
ATOM 678 O O . ASP A 1 90 ? -15.734 6.353 4.545 1.00 86.62 90 ASP A O 1
ATOM 682 N N . PRO A 1 91 ? -14.475 6.601 6.392 1.00 83.19 91 PRO A N 1
ATOM 683 C CA . PRO A 1 91 ? -14.993 5.406 7.060 1.00 83.19 91 PRO A CA 1
ATOM 684 C C . PRO A 1 91 ? -16.464 5.515 7.488 1.00 83.19 91 PRO A C 1
ATOM 686 O O . PRO A 1 91 ? -17.046 4.510 7.895 1.00 83.19 91 PRO A O 1
ATOM 689 N N . GLY A 1 92 ? -17.069 6.701 7.424 1.00 88.50 92 GLY A N 1
ATOM 690 C CA . GLY A 1 92 ? -18.450 6.945 7.812 1.00 88.50 92 GLY A CA 1
ATOM 691 C C . GLY A 1 92 ? -18.634 7.193 9.312 1.00 88.50 92 GLY A C 1
ATOM 692 O O . GLY A 1 92 ? -17.689 7.409 10.078 1.00 88.50 92 GLY A O 1
ATOM 693 N N . LEU A 1 93 ? -19.900 7.187 9.741 1.00 92.56 93 LEU A N 1
ATOM 694 C CA . LEU A 1 93 ? -20.303 7.584 11.092 1.00 92.56 93 LEU A CA 1
ATOM 695 C C . LEU A 1 93 ? -19.700 6.672 12.166 1.00 92.56 93 LEU A C 1
ATOM 697 O O . LEU A 1 93 ? -19.943 5.464 12.209 1.00 92.56 93 LEU A O 1
ATOM 701 N N . SER A 1 94 ? -18.930 7.269 13.072 1.00 95.19 94 SER A N 1
ATOM 702 C CA . SER A 1 94 ? -18.239 6.548 14.134 1.00 95.19 94 SER A CA 1
ATOM 703 C C . SER A 1 94 ? -17.949 7.439 15.345 1.00 95.19 94 SER A C 1
ATOM 705 O O . SER A 1 94 ? -18.009 8.667 15.282 1.00 95.19 94 SER A O 1
ATOM 707 N N . LYS A 1 95 ? -17.620 6.807 16.475 1.00 96.88 95 LYS A N 1
ATOM 708 C CA . LYS A 1 95 ? -17.243 7.467 17.727 1.00 96.88 95 LYS A CA 1
ATOM 709 C C . LYS A 1 95 ? -15.774 7.219 18.029 1.00 96.88 95 LYS A C 1
ATOM 711 O O . LYS A 1 95 ? -15.366 6.064 18.130 1.00 96.88 95 LYS A O 1
ATOM 716 N N . LEU A 1 96 ? -15.012 8.282 18.281 1.00 96.94 96 LEU A N 1
ATOM 717 C CA . LEU A 1 96 ? -13.693 8.174 18.904 1.00 96.94 96 LEU A CA 1
ATOM 718 C C . LEU A 1 96 ? -13.861 7.656 20.339 1.00 96.94 96 LEU A C 1
ATOM 720 O O . LEU A 1 96 ? -14.450 8.336 21.177 1.00 96.94 96 LEU A O 1
ATOM 724 N N . VAL A 1 97 ? -13.345 6.462 20.629 1.00 97.06 97 VAL A N 1
ATOM 725 C CA . VAL A 1 97 ? -13.480 5.841 21.960 1.00 97.06 97 VAL A CA 1
ATOM 726 C C . VAL A 1 97 ? -12.180 5.833 22.752 1.00 97.06 97 VAL A C 1
ATOM 728 O O . VAL A 1 97 ? -12.219 5.771 23.979 1.00 97.06 97 VAL A O 1
ATOM 731 N N . LYS A 1 98 ? -11.023 5.858 22.080 1.00 95.75 98 LYS A N 1
ATOM 732 C CA . LYS A 1 98 ? -9.718 5.794 22.748 1.00 95.75 98 LYS A CA 1
ATOM 733 C C . LYS A 1 98 ? -8.588 6.270 21.838 1.00 95.75 98 LYS A C 1
ATOM 735 O O . LYS A 1 98 ? -8.671 6.143 20.621 1.00 95.75 98 LYS A O 1
ATOM 740 N N . THR A 1 99 ? -7.496 6.719 22.447 1.00 97.88 99 THR A N 1
ATOM 741 C CA . THR A 1 99 ? -6.193 6.869 21.786 1.00 97.88 99 THR A CA 1
ATOM 742 C C . THR A 1 99 ? -5.219 5.861 22.385 1.00 97.88 99 THR A C 1
ATOM 744 O O . THR A 1 99 ? -5.171 5.690 23.604 1.00 97.88 99 THR A O 1
ATOM 747 N N . VAL A 1 100 ? -4.457 5.172 21.542 1.00 97.19 100 VAL A N 1
ATOM 748 C CA . VAL A 1 100 ? -3.447 4.183 21.945 1.00 97.19 100 VAL A CA 1
ATOM 749 C C . VAL A 1 100 ? -2.159 4.394 21.159 1.00 97.19 100 VAL A C 1
ATOM 751 O O . VAL A 1 100 ? -2.144 5.135 20.183 1.00 97.19 100 VAL A O 1
ATOM 754 N N . THR A 1 101 ? -1.081 3.727 21.558 1.00 97.00 101 THR A N 1
ATOM 755 C CA . THR A 1 101 ? 0.175 3.732 20.799 1.00 97.00 101 THR A CA 1
ATOM 756 C C . THR A 1 101 ? 0.304 2.444 19.986 1.00 97.00 101 THR A C 1
ATOM 758 O O . THR A 1 101 ? 0.200 1.346 20.541 1.00 97.00 101 THR A O 1
ATOM 761 N N . ILE A 1 102 ? 0.552 2.571 18.681 1.00 96.50 102 ILE A N 1
ATOM 762 C CA . ILE A 1 102 ? 0.805 1.465 17.745 1.00 96.50 102 ILE A CA 1
ATOM 763 C C . ILE A 1 102 ? 2.151 1.736 17.083 1.00 96.50 102 ILE A C 1
ATOM 765 O O . ILE A 1 102 ? 2.315 2.763 16.439 1.00 96.50 102 ILE A O 1
ATOM 769 N N . ASN A 1 103 ? 3.135 0.858 17.291 1.00 91.25 103 ASN A N 1
ATOM 770 C CA . ASN A 1 103 ? 4.478 0.967 16.700 1.00 91.25 103 ASN A CA 1
ATOM 771 C C . ASN A 1 103 ? 5.136 2.356 16.884 1.00 91.25 103 ASN A C 1
ATOM 773 O O . ASN A 1 103 ? 5.845 2.859 16.017 1.00 91.25 103 ASN A O 1
ATOM 777 N N . GLY A 1 104 ? 4.885 2.992 18.036 1.00 91.56 104 GLY A N 1
ATOM 778 C CA . GLY A 1 104 ? 5.385 4.329 18.377 1.00 91.56 104 GLY A CA 1
ATOM 779 C C . GLY A 1 104 ? 4.549 5.500 17.841 1.00 91.56 104 GLY A C 1
ATOM 780 O O . GLY A 1 104 ? 4.806 6.639 18.225 1.00 91.56 104 GLY A O 1
ATOM 781 N N . ALA A 1 105 ? 3.534 5.250 17.012 1.00 96.06 105 ALA A N 1
ATOM 782 C CA . ALA A 1 105 ? 2.584 6.252 16.539 1.00 96.06 105 ALA A CA 1
ATOM 783 C C . ALA A 1 105 ? 1.369 6.371 17.472 1.00 96.06 105 ALA A C 1
ATOM 785 O O . ALA A 1 105 ? 0.882 5.376 18.015 1.00 96.06 105 ALA A O 1
ATOM 786 N N . LYS A 1 106 ? 0.847 7.594 17.640 1.00 97.31 106 LYS A N 1
ATOM 787 C CA . LYS A 1 106 ? -0.437 7.828 18.318 1.00 97.31 106 LYS A CA 1
ATOM 788 C C . LYS A 1 106 ? -1.572 7.442 17.373 1.00 97.31 106 LYS A C 1
ATOM 790 O O . LYS A 1 106 ? -1.762 8.085 16.345 1.00 97.31 106 LYS A O 1
ATOM 795 N N . ALA A 1 107 ? -2.334 6.427 17.753 1.00 98.12 107 ALA A N 1
ATOM 796 C CA . ALA A 1 107 ? -3.459 5.909 16.998 1.00 98.12 107 ALA A CA 1
ATOM 797 C C . ALA A 1 107 ? -4.788 6.238 17.657 1.00 98.12 107 ALA A C 1
ATOM 799 O O . ALA A 1 107 ? -4.988 5.994 18.849 1.00 98.12 107 ALA A O 1
ATOM 800 N N . LYS A 1 108 ? -5.711 6.766 16.857 1.00 98.19 108 LYS A N 1
ATOM 801 C CA . LYS A 1 108 ? -7.089 7.020 17.265 1.00 98.19 108 LYS A CA 1
ATOM 802 C C . LYS A 1 108 ? -7.929 5.790 16.946 1.00 98.19 108 LYS A C 1
ATOM 804 O O . LYS A 1 108 ? -7.866 5.279 15.833 1.00 98.19 108 LYS A O 1
ATOM 809 N N . LEU A 1 109 ? -8.695 5.322 17.925 1.00 98.44 109 LEU A N 1
ATOM 810 C CA . LEU A 1 109 ? -9.612 4.197 17.792 1.00 98.44 109 LEU A CA 1
ATOM 811 C C . LEU A 1 109 ? -11.046 4.691 17.696 1.00 98.44 109 LEU A C 1
ATOM 813 O O . LEU A 1 109 ? -11.554 5.327 18.625 1.00 98.44 109 LEU A O 1
ATOM 817 N N . TYR A 1 110 ? -11.702 4.299 16.618 1.00 98.19 110 TYR A N 1
ATOM 818 C CA . TYR A 1 110 ? -13.098 4.579 16.354 1.00 98.19 110 TYR A CA 1
ATOM 819 C C . TYR A 1 110 ? -13.923 3.292 16.355 1.00 98.19 110 TYR A C 1
ATOM 821 O O . TYR A 1 110 ? -13.435 2.216 16.008 1.00 98.19 110 TYR A O 1
ATOM 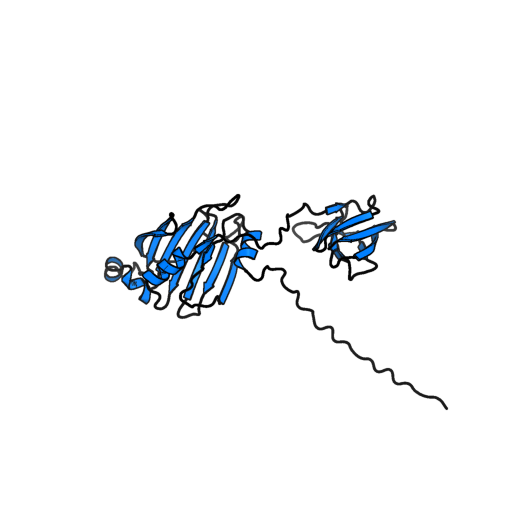829 N N . VAL A 1 111 ? -15.189 3.409 16.744 1.00 98.25 111 VAL A N 1
ATOM 830 C CA . VAL A 1 111 ? -16.192 2.332 16.695 1.00 98.25 111 VAL A CA 1
ATOM 831 C C . VAL A 1 111 ? -17.384 2.843 15.897 1.00 98.25 111 VAL A C 1
ATOM 833 O O . VAL A 1 111 ? -17.771 3.997 16.094 1.00 98.25 111 VAL A O 1
ATOM 836 N N . TYR A 1 112 ? -17.973 2.018 15.024 1.00 96.88 112 TYR A N 1
ATOM 837 C CA . TYR A 1 112 ? -19.110 2.387 14.157 1.00 96.88 112 TYR A CA 1
ATOM 838 C C . TYR A 1 112 ? -20.431 2.507 14.931 1.00 96.88 112 TYR A C 1
ATOM 840 O O . TYR A 1 112 ? -21.402 1.780 14.727 1.00 96.88 112 TYR A O 1
ATOM 848 N N . CYS A 1 113 ? -20.445 3.418 15.893 1.00 95.00 113 CYS A N 1
ATOM 849 C CA . CYS A 1 113 ? -21.598 3.752 16.699 1.00 95.00 113 CYS A CA 1
ATOM 850 C C . CYS A 1 113 ? -22.356 4.908 16.056 1.00 95.00 113 CYS A C 1
ATOM 852 O O . CYS A 1 113 ? -21.801 5.983 15.845 1.00 95.00 113 CYS A O 1
ATOM 854 N N . ASP A 1 114 ? -23.638 4.673 15.799 1.00 92.19 114 ASP A N 1
ATOM 855 C CA . ASP A 1 114 ? -24.546 5.617 15.159 1.00 92.19 114 ASP A CA 1
ATOM 856 C C . ASP A 1 114 ? -24.871 6.805 16.093 1.00 92.19 114 ASP A C 1
ATOM 858 O O . ASP A 1 114 ? -25.469 6.598 17.159 1.00 92.19 114 ASP A O 1
ATOM 862 N N . PRO A 1 115 ? -24.496 8.047 15.729 1.00 92.25 115 PRO A N 1
ATOM 863 C CA . PRO A 1 115 ? -24.766 9.232 16.538 1.00 92.25 115 PRO A CA 1
ATOM 864 C C . PRO A 1 115 ? -26.258 9.576 16.637 1.00 92.25 115 PRO A C 1
ATOM 866 O O . PRO A 1 115 ? -26.647 10.254 17.587 1.00 92.25 115 PRO A O 1
ATOM 869 N N . SER A 1 116 ? -27.112 9.071 15.737 1.00 94.25 116 SER A N 1
ATOM 870 C CA . SER A 1 116 ? -28.569 9.262 15.816 1.00 94.25 116 SER A CA 1
ATOM 871 C C . SER A 1 116 ? -29.215 8.503 16.986 1.00 94.25 116 SER A C 1
ATOM 873 O O . SER A 1 116 ? -30.355 8.778 17.358 1.00 94.25 116 SER A O 1
ATOM 875 N N . LYS A 1 117 ? -28.479 7.574 17.616 1.00 92.81 117 LYS A N 1
ATOM 876 C CA . LYS A 1 117 ? -28.916 6.784 18.778 1.00 92.81 117 LYS A CA 1
ATOM 877 C C . LYS A 1 117 ? -28.183 7.247 20.043 1.00 92.81 117 LYS A C 1
ATOM 879 O O . LYS A 1 117 ? -27.270 6.557 20.506 1.00 92.81 117 LYS A O 1
ATOM 884 N N . PRO A 1 118 ? -28.567 8.379 20.664 1.00 91.88 118 PRO A N 1
ATOM 885 C CA . PRO A 1 118 ? -27.754 9.071 21.668 1.00 91.88 118 PRO A CA 1
ATOM 886 C C . PRO A 1 118 ? -27.418 8.219 22.898 1.00 91.88 118 PRO A C 1
ATOM 888 O O . PRO A 1 118 ? -26.300 8.286 23.409 1.00 91.88 118 PRO A O 1
ATOM 891 N N . THR A 1 119 ? -28.344 7.382 23.371 1.00 92.50 119 THR A N 1
ATOM 892 C CA . THR A 1 119 ? -28.109 6.502 24.528 1.00 92.50 119 THR A CA 1
ATOM 893 C C . THR A 1 119 ? -27.044 5.446 24.230 1.00 92.50 119 THR A C 1
ATOM 895 O O . THR A 1 119 ? -26.123 5.250 25.027 1.00 9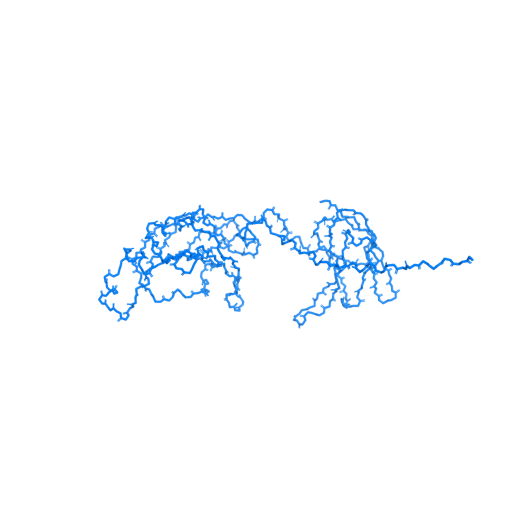2.50 119 THR A O 1
ATOM 898 N N . SER A 1 120 ? -27.135 4.790 23.070 1.00 90.50 120 SER A N 1
ATOM 899 C CA . SER A 1 120 ? -26.153 3.798 22.620 1.00 90.50 120 SER A CA 1
ATOM 900 C C . SER A 1 120 ? -24.819 4.457 22.275 1.00 90.50 120 SER A C 1
ATOM 902 O O . SER A 1 120 ? -23.770 3.958 22.673 1.00 90.50 120 SER A O 1
ATOM 904 N N . TYR A 1 121 ? -24.849 5.618 21.618 1.00 94.12 121 TYR A N 1
ATOM 905 C CA . TYR A 1 121 ? -23.660 6.391 21.276 1.00 94.12 121 TYR A CA 1
ATOM 906 C C . TYR A 1 121 ? -22.877 6.815 22.525 1.00 94.12 121 TYR A C 1
ATOM 908 O O . TYR A 1 121 ? -21.664 6.615 22.598 1.00 94.12 121 TYR A O 1
ATOM 916 N N . LYS A 1 122 ? -23.550 7.321 23.569 1.00 94.44 122 LYS A N 1
ATOM 917 C CA . LYS A 1 122 ? -22.900 7.688 24.840 1.00 94.44 122 LYS A CA 1
ATOM 918 C C . LYS A 1 122 ? -22.186 6.499 25.491 1.00 94.44 122 LYS A C 1
ATOM 920 O O . LYS A 1 122 ? -21.035 6.651 25.894 1.00 94.44 122 LYS A O 1
ATOM 925 N N . LYS A 1 123 ? -22.816 5.319 25.516 1.00 94.88 123 LYS A N 1
ATOM 926 C CA . LYS A 1 123 ? -22.270 4.094 26.136 1.00 94.88 123 LYS A CA 1
ATOM 927 C C . LYS A 1 123 ? -21.257 3.334 25.271 1.00 94.88 123 LYS A C 1
ATOM 929 O O . LYS A 1 123 ? -20.553 2.478 25.793 1.00 94.88 123 LYS A O 1
ATOM 934 N N . CYS A 1 124 ? -21.173 3.653 23.981 1.00 95.62 124 CYS A N 1
ATOM 935 C CA . CYS A 1 124 ? -20.287 2.987 23.032 1.00 95.62 124 CYS A CA 1
ATOM 936 C C . CYS A 1 124 ? -18.821 3.002 23.490 1.00 95.62 124 CYS A C 1
ATOM 938 O O . CYS A 1 124 ? -18.284 4.068 23.829 1.00 95.62 124 CYS A O 1
ATOM 940 N N . SER A 1 125 ? -18.194 1.824 23.475 1.00 97.31 125 SER A N 1
ATOM 941 C CA . SER A 1 125 ? -16.837 1.585 23.969 1.00 97.31 125 SER A CA 1
ATOM 942 C C . SER A 1 125 ? -16.090 0.536 23.131 1.00 97.31 125 SER A C 1
ATOM 944 O O . SER A 1 125 ? -16.597 0.019 22.139 1.00 97.31 125 SER A O 1
ATOM 946 N N . THR A 1 126 ? -14.866 0.180 23.530 1.00 97.12 126 THR A N 1
ATOM 947 C CA . THR A 1 126 ? -14.059 -0.829 22.822 1.00 97.12 126 THR A CA 1
ATOM 948 C C . THR A 1 126 ? -14.669 -2.233 22.828 1.00 97.12 126 THR A C 1
ATOM 950 O O . THR A 1 126 ? -14.341 -3.027 21.947 1.00 97.12 126 THR A O 1
ATOM 953 N N . SER A 1 127 ? -15.537 -2.565 23.792 1.00 96.75 127 SER A N 1
ATOM 954 C CA . SER A 1 127 ? -16.222 -3.868 23.827 1.00 96.75 127 SER A CA 1
ATOM 955 C C . SER A 1 127 ? -17.218 -4.037 22.676 1.00 96.75 127 SER A C 1
ATOM 957 O O . SER A 1 127 ? -17.494 -5.161 22.264 1.00 96.75 127 SER A O 1
ATOM 959 N N . ASP A 1 128 ? -17.700 -2.932 22.102 1.00 97.38 128 ASP A N 1
ATOM 960 C CA . ASP A 1 128 ? -18.667 -2.950 21.008 1.00 97.38 128 ASP A CA 1
ATOM 961 C C . ASP A 1 128 ? -18.042 -3.282 19.646 1.00 97.38 128 ASP A C 1
ATOM 963 O O . ASP A 1 128 ? -18.774 -3.622 18.719 1.00 97.38 128 ASP A O 1
ATOM 967 N N . ILE A 1 129 ? -16.708 -3.254 19.515 1.00 97.81 129 ILE A N 1
ATOM 968 C CA . ILE A 1 129 ? -16.000 -3.499 18.243 1.00 97.81 129 ILE A CA 1
ATOM 969 C C . ILE A 1 129 ? -16.342 -4.870 17.654 1.00 97.81 129 ILE A C 1
ATOM 971 O O . ILE A 1 129 ? -16.555 -4.978 16.452 1.00 97.81 129 ILE A O 1
ATOM 975 N N . ALA A 1 130 ? -16.472 -5.915 18.475 1.00 97.38 130 ALA A N 1
ATOM 976 C CA . ALA A 1 130 ? -16.819 -7.241 17.960 1.00 97.38 130 ALA A CA 1
ATOM 977 C C . ALA A 1 130 ? -18.197 -7.260 17.273 1.00 97.38 130 ALA A C 1
ATOM 979 O O . ALA A 1 130 ? -18.404 -7.994 16.308 1.00 97.38 130 ALA A O 1
ATOM 980 N N . ARG A 1 131 ? -19.132 -6.434 17.752 1.00 96.50 131 ARG A N 1
ATOM 981 C CA . ARG A 1 131 ? -20.514 -6.385 17.270 1.00 96.50 131 ARG A CA 1
ATOM 982 C C . ARG A 1 131 ? -20.712 -5.365 16.152 1.00 96.50 131 ARG A C 1
ATOM 984 O O . ARG A 1 131 ? -21.419 -5.656 15.197 1.00 96.50 131 ARG A O 1
ATOM 991 N N . LEU A 1 132 ? -20.129 -4.178 16.295 1.00 96.38 132 LEU A N 1
ATOM 992 C CA . LEU A 1 132 ? -20.344 -3.039 15.398 1.00 96.38 132 LEU A CA 1
ATOM 993 C C . LEU A 1 132 ? -19.208 -2.833 14.396 1.00 96.38 132 LEU A C 1
ATOM 995 O O . LEU A 1 132 ? -19.387 -2.143 13.402 1.00 96.38 132 LEU A O 1
ATOM 999 N N . GLY A 1 133 ? -18.046 -3.424 14.650 1.00 97.75 133 GLY A N 1
ATOM 1000 C CA . GLY A 1 133 ? -16.816 -3.082 13.961 1.00 97.75 133 GLY A CA 1
ATOM 1001 C C . GLY A 1 133 ? -16.194 -1.788 14.478 1.00 97.75 133 GLY A C 1
ATOM 1002 O O . GLY A 1 133 ? -16.742 -1.061 15.312 1.00 97.75 133 GLY A O 1
ATOM 1003 N N . GLY A 1 134 ? -15.004 -1.509 13.978 1.00 97.81 134 GLY A N 1
ATOM 1004 C CA . GLY A 1 134 ? -14.256 -0.311 14.318 1.00 97.81 134 GLY A CA 1
ATOM 1005 C C . GLY A 1 134 ? -12.948 -0.255 13.558 1.00 97.81 134 GLY A C 1
ATOM 1006 O O . GLY A 1 134 ? -12.587 -1.193 12.841 1.00 97.81 134 GLY A O 1
ATOM 1007 N N . TYR A 1 135 ? -12.235 0.848 13.724 1.00 98.56 135 TYR A N 1
ATOM 1008 C CA . TYR A 1 135 ? -10.990 1.074 13.014 1.00 98.56 135 TYR A CA 1
ATOM 1009 C C . TYR A 1 135 ? -9.998 1.886 13.834 1.00 98.56 135 TYR A C 1
ATOM 1011 O O . TYR A 1 135 ? -10.362 2.749 14.637 1.00 98.56 135 TYR A O 1
ATOM 1019 N N . PHE A 1 136 ? -8.721 1.607 13.610 1.00 98.38 136 PHE A N 1
ATOM 1020 C CA . PHE A 1 136 ? -7.647 2.516 13.972 1.00 98.38 136 PHE A CA 1
ATOM 1021 C C . PHE A 1 136 ? -7.321 3.410 12.789 1.00 98.38 136 PHE A C 1
ATOM 1023 O O . PHE A 1 136 ? -7.309 2.927 11.662 1.00 98.38 136 PHE A O 1
ATOM 1030 N N . ILE A 1 137 ? -6.987 4.668 13.065 1.00 97.12 137 ILE A N 1
ATOM 1031 C CA . ILE A 1 137 ? -6.326 5.562 12.113 1.00 97.12 137 ILE A CA 1
ATOM 1032 C C . ILE A 1 137 ? -5.099 6.194 12.772 1.00 97.12 137 ILE A C 1
ATOM 1034 O O . ILE A 1 137 ? -5.158 6.639 13.928 1.00 97.12 137 ILE A O 1
ATOM 1038 N N . PHE A 1 138 ? -3.964 6.161 12.078 1.00 97.25 138 PHE A N 1
ATOM 1039 C CA . PHE A 1 138 ? -2.687 6.653 12.590 1.00 97.25 138 PHE A CA 1
ATOM 1040 C C . PHE A 1 138 ? -1.686 6.924 11.479 1.00 97.25 138 PHE A C 1
ATOM 1042 O O . PHE A 1 138 ? -1.752 6.334 10.408 1.00 97.25 138 PHE A O 1
ATOM 1049 N N . THR A 1 139 ? -0.716 7.787 11.771 1.00 97.38 139 THR A N 1
ATOM 1050 C CA . THR A 1 139 ? 0.382 8.093 10.855 1.00 97.38 139 THR A CA 1
ATOM 1051 C C . THR A 1 139 ? 1.658 7.417 11.329 1.00 97.38 139 THR A C 1
ATOM 1053 O O . THR A 1 139 ? 2.163 7.728 12.412 1.00 97.38 139 THR A O 1
ATOM 1056 N N . ASN A 1 140 ? 2.199 6.520 10.512 1.00 94.81 140 ASN A N 1
ATOM 1057 C CA . ASN A 1 140 ? 3.477 5.872 10.774 1.00 94.81 140 ASN A CA 1
ATOM 1058 C C . ASN A 1 140 ? 4.655 6.648 10.166 1.00 94.81 140 ASN A C 1
ATOM 1060 O O . ASN A 1 140 ? 4.499 7.582 9.374 1.00 94.81 140 ASN A O 1
ATOM 1064 N N . LYS A 1 141 ? 5.863 6.290 10.612 1.00 90.62 141 LYS A N 1
ATOM 1065 C CA . LYS A 1 141 ? 7.108 6.947 10.199 1.00 90.62 141 LYS A CA 1
ATOM 1066 C C . LYS A 1 141 ? 7.400 6.703 8.717 1.00 90.62 141 LYS A C 1
ATOM 1068 O O . LYS A 1 141 ? 7.015 5.694 8.154 1.00 90.62 141 LYS A O 1
ATOM 1073 N N . ALA A 1 142 ? 8.133 7.627 8.117 1.00 90.12 142 ALA A N 1
ATOM 1074 C CA . ALA A 1 142 ? 8.717 7.427 6.803 1.00 90.12 142 ALA A CA 1
ATOM 1075 C C . ALA A 1 142 ? 9.816 6.350 6.848 1.00 90.12 142 ALA A C 1
ATOM 1077 O O . ALA A 1 142 ? 10.631 6.336 7.776 1.00 90.12 142 ALA A O 1
ATOM 1078 N N . GLY A 1 143 ? 9.850 5.488 5.834 1.00 86.62 143 GLY A N 1
ATOM 1079 C CA . GLY A 1 143 ? 11.028 4.724 5.444 1.00 86.62 143 GLY A CA 1
ATOM 1080 C C . GLY A 1 143 ? 12.088 5.620 4.795 1.00 86.62 143 GLY A C 1
ATOM 1081 O O . GLY A 1 143 ? 11.880 6.816 4.578 1.00 86.62 143 GLY A O 1
ATOM 1082 N N . LYS A 1 144 ? 13.255 5.050 4.485 1.00 84.56 144 LYS A N 1
ATOM 1083 C CA . LYS A 1 144 ? 14.348 5.789 3.838 1.00 84.56 144 LYS A CA 1
ATOM 1084 C C . LYS A 1 144 ? 13.880 6.317 2.476 1.00 84.56 144 LYS A C 1
ATOM 1086 O O . LYS A 1 144 ? 13.443 5.528 1.649 1.00 84.56 144 LYS A O 1
ATOM 1091 N N . ASN A 1 145 ? 13.999 7.628 2.256 1.00 85.75 145 ASN A N 1
ATOM 1092 C CA . ASN A 1 145 ? 13.593 8.327 1.026 1.00 85.75 145 ASN A CA 1
ATOM 1093 C C . ASN A 1 145 ? 12.095 8.233 0.674 1.00 85.75 145 ASN A C 1
ATOM 1095 O O . ASN A 1 145 ? 11.715 8.553 -0.447 1.00 85.75 145 ASN A O 1
ATOM 1099 N N . LEU A 1 146 ? 11.245 7.831 1.620 1.00 91.25 146 LEU A N 1
ATOM 1100 C CA . LEU A 1 146 ? 9.799 7.737 1.430 1.00 91.25 146 LEU A CA 1
ATOM 1101 C C . LEU A 1 146 ? 9.075 8.741 2.322 1.00 91.25 146 LEU A C 1
ATOM 1103 O O . LEU A 1 146 ? 9.611 9.245 3.310 1.00 91.25 146 LEU A O 1
ATOM 1107 N N . LYS A 1 147 ? 7.824 9.034 1.991 1.00 93.56 147 LYS A N 1
ATOM 1108 C CA . LYS A 1 147 ? 6.944 9.868 2.809 1.00 93.56 147 LYS A CA 1
ATOM 1109 C C . LYS A 1 147 ? 6.288 9.048 3.924 1.00 93.56 147 LYS A C 1
ATOM 1111 O O . LYS A 1 147 ? 6.230 7.816 3.886 1.00 93.56 147 LYS A O 1
ATOM 1116 N N . LYS A 1 148 ? 5.796 9.762 4.943 1.00 95.44 148 LYS A N 1
ATOM 1117 C CA . LYS A 1 148 ? 4.977 9.193 6.025 1.00 95.44 148 LYS A CA 1
ATOM 1118 C C . LYS A 1 148 ? 3.648 8.689 5.467 1.00 95.44 148 LYS A C 1
ATOM 1120 O O . LYS A 1 148 ? 3.125 9.269 4.516 1.00 95.44 148 LYS A O 1
ATOM 1125 N N . THR A 1 149 ? 3.073 7.706 6.142 1.00 96.50 149 THR A N 1
ATOM 1126 C CA . THR A 1 149 ? 1.862 7.013 5.687 1.00 96.50 149 THR A CA 1
ATOM 1127 C C . THR A 1 149 ? 0.770 7.140 6.727 1.00 96.50 149 THR A C 1
ATOM 1129 O O . THR A 1 149 ? 1.008 6.839 7.900 1.00 96.50 149 THR A O 1
ATOM 1132 N N . GLU A 1 150 ? -0.413 7.586 6.316 1.00 96.75 150 GLU A N 1
ATOM 1133 C CA . GLU A 1 150 ? -1.627 7.444 7.111 1.00 96.75 150 GLU A CA 1
ATOM 1134 C C . GLU A 1 150 ? -2.246 6.077 6.821 1.00 96.75 150 GLU A C 1
ATOM 1136 O O . GLU A 1 150 ? -2.463 5.705 5.668 1.00 96.75 150 GLU A O 1
ATOM 1141 N N . ILE A 1 151 ? -2.483 5.319 7.886 1.00 97.56 151 ILE A N 1
ATOM 1142 C CA . ILE A 1 151 ? -2.956 3.944 7.836 1.00 97.56 151 ILE A CA 1
ATOM 1143 C C . ILE A 1 151 ? -4.281 3.872 8.572 1.00 97.56 151 ILE A C 1
ATOM 1145 O O . ILE A 1 151 ? -4.374 4.265 9.740 1.00 97.56 151 ILE A O 1
ATOM 1149 N N . GLN A 1 152 ? -5.277 3.292 7.913 1.00 97.88 152 GLN A N 1
ATOM 1150 C CA . GLN A 1 152 ? -6.507 2.846 8.536 1.00 97.88 152 GLN A CA 1
ATOM 1151 C C . GLN A 1 152 ? -6.560 1.318 8.550 1.00 97.88 152 GLN A C 1
ATOM 1153 O O . GLN A 1 152 ? -6.518 0.673 7.507 1.00 97.88 152 GLN A O 1
ATOM 1158 N N . VAL A 1 153 ? -6.693 0.735 9.743 1.00 98.31 153 VAL A N 1
ATOM 1159 C CA . VAL A 1 153 ? -6.935 -0.704 9.924 1.00 98.31 153 VAL A CA 1
ATOM 1160 C C . VAL A 1 153 ? -8.339 -0.863 10.471 1.00 98.31 153 VAL A C 1
ATOM 1162 O O . VAL A 1 153 ? -8.601 -0.439 11.597 1.00 98.31 153 VAL A O 1
ATOM 1165 N N . GLN A 1 154 ? -9.230 -1.468 9.694 1.00 97.62 154 GLN A N 1
ATOM 1166 C CA . GLN A 1 154 ? -10.630 -1.655 10.059 1.00 97.62 154 GLN A CA 1
ATOM 1167 C C . GLN A 1 154 ? -11.015 -3.122 10.164 1.00 97.62 154 GLN A C 1
ATOM 1169 O O . GLN A 1 154 ? -10.451 -3.977 9.483 1.00 97.62 154 GLN A O 1
ATOM 1174 N N . ALA A 1 155 ? -11.988 -3.407 11.025 1.00 97.56 155 ALA A N 1
ATOM 1175 C CA . ALA A 1 155 ? -12.466 -4.754 11.289 1.00 97.56 155 ALA A CA 1
ATOM 1176 C C . ALA A 1 155 ? -13.986 -4.803 11.440 1.00 97.56 155 ALA A C 1
ATOM 1178 O O . ALA A 1 155 ? -14.566 -3.956 12.120 1.00 97.56 155 ALA A O 1
ATOM 1179 N N . ILE A 1 156 ? -14.603 -5.849 10.883 1.00 96.81 156 ILE A N 1
ATOM 1180 C CA . ILE A 1 156 ? -16.027 -6.186 11.043 1.00 96.81 156 ILE A CA 1
ATOM 1181 C C . ILE A 1 156 ? -16.183 -7.701 11.270 1.00 96.81 156 ILE A C 1
ATOM 1183 O O . ILE A 1 156 ? -15.362 -8.502 10.816 1.00 96.81 156 ILE A O 1
ATOM 1187 N N . GLY A 1 157 ? -17.251 -8.107 11.968 1.00 96.50 157 GLY A N 1
ATOM 1188 C CA . GLY A 1 157 ? -17.704 -9.504 12.002 1.00 96.50 157 GLY A CA 1
ATOM 1189 C C . GLY A 1 157 ? -17.148 -10.336 13.153 1.00 96.50 157 GLY A C 1
ATOM 1190 O O . GLY A 1 157 ? -16.598 -11.420 12.939 1.00 96.50 157 GLY A O 1
ATOM 1191 N N . GLY A 1 158 ? -17.258 -9.838 14.387 1.00 97.38 158 GLY A N 1
ATOM 1192 C CA . GLY A 1 158 ? -16.809 -10.563 15.579 1.00 97.38 158 GLY A CA 1
ATOM 1193 C C . GLY A 1 158 ? -15.304 -10.484 15.827 1.00 97.38 158 GLY A C 1
ATOM 1194 O O . GLY A 1 158 ? -14.760 -11.333 16.529 1.00 97.38 158 GLY A O 1
ATOM 1195 N N . ILE A 1 159 ? -14.603 -9.536 15.205 1.00 98.38 159 ILE A N 1
ATOM 1196 C CA . ILE A 1 159 ? -13.187 -9.277 15.483 1.00 98.38 159 ILE A CA 1
ATOM 1197 C C . ILE A 1 159 ? -13.114 -8.371 16.708 1.00 98.38 159 ILE A C 1
ATOM 1199 O O . ILE A 1 159 ? -13.715 -7.302 16.733 1.00 98.38 159 ILE A O 1
ATOM 1203 N N . THR A 1 160 ? -12.410 -8.805 17.749 1.00 98.31 160 THR A N 1
ATOM 1204 C CA . THR A 1 160 ? -12.349 -8.057 19.010 1.00 98.31 160 THR A CA 1
ATOM 1205 C C . THR A 1 160 ? -11.388 -6.872 18.928 1.00 98.31 160 THR A C 1
ATOM 1207 O O . THR A 1 160 ? -10.503 -6.822 18.073 1.00 98.31 160 THR A O 1
ATOM 1210 N N . TYR A 1 161 ? -11.494 -5.942 19.882 1.00 98.12 161 TYR A N 1
ATOM 1211 C CA . TYR A 1 161 ? -10.506 -4.875 20.074 1.00 98.12 161 TYR A CA 1
ATOM 1212 C C . TYR A 1 161 ? -9.064 -5.406 20.119 1.00 98.12 161 TYR A C 1
ATOM 1214 O O . TYR A 1 161 ? -8.183 -4.863 19.457 1.00 98.12 161 TYR A O 1
ATOM 1222 N N . ALA A 1 162 ? -8.825 -6.475 20.885 1.00 98.31 162 ALA A N 1
ATOM 1223 C CA . ALA A 1 162 ? -7.494 -7.052 21.045 1.00 98.31 162 ALA A CA 1
ATOM 1224 C C . ALA A 1 162 ? -6.962 -7.622 19.723 1.00 98.31 162 ALA A C 1
ATOM 1226 O O . ALA A 1 162 ? -5.799 -7.414 19.385 1.00 98.31 162 ALA A O 1
ATOM 1227 N N . GLN A 1 163 ? -7.828 -8.284 18.954 1.00 98.56 163 GLN A N 1
ATOM 1228 C CA . GLN A 1 163 ? -7.502 -8.814 17.634 1.00 98.56 163 GLN A CA 1
ATOM 1229 C C . GLN A 1 163 ? -7.197 -7.698 16.629 1.00 98.56 163 GLN A C 1
ATOM 1231 O O . GLN A 1 163 ? -6.159 -7.739 15.975 1.00 98.56 163 GLN A O 1
ATOM 1236 N N . LEU A 1 164 ? -8.048 -6.671 16.554 1.00 98.56 164 LEU A N 1
ATOM 1237 C CA . LEU A 1 164 ? -7.822 -5.505 15.699 1.00 98.56 164 LEU A CA 1
ATOM 1238 C C . LEU A 1 164 ? -6.513 -4.783 16.073 1.00 98.56 164 LEU A C 1
ATOM 1240 O O . LEU A 1 164 ? -5.722 -4.429 15.200 1.00 98.56 164 LEU A O 1
ATOM 1244 N N . LEU A 1 165 ? -6.239 -4.621 17.372 1.00 98.50 165 LEU A N 1
ATOM 1245 C CA . LEU A 1 165 ? -4.991 -4.030 17.857 1.00 98.50 165 LEU A CA 1
ATOM 1246 C C . LEU A 1 165 ? -3.771 -4.883 17.490 1.00 98.50 165 LEU A C 1
ATOM 1248 O O . LEU A 1 165 ? -2.733 -4.330 17.132 1.00 98.50 165 LEU A O 1
ATOM 1252 N N . ALA A 1 166 ? -3.881 -6.210 17.571 1.00 98.50 166 ALA A N 1
ATOM 1253 C CA . ALA A 1 166 ? -2.807 -7.122 17.190 1.00 98.50 166 ALA A CA 1
ATOM 1254 C C . ALA A 1 166 ? -2.489 -7.028 15.691 1.00 98.50 166 ALA A C 1
ATOM 1256 O O . ALA A 1 166 ? -1.318 -6.934 15.332 1.00 98.50 166 ALA A O 1
ATOM 1257 N N . VAL A 1 167 ? -3.510 -6.969 14.828 1.00 98.56 167 VAL A N 1
ATOM 1258 C CA . VAL A 1 167 ? -3.329 -6.751 13.382 1.00 98.56 167 VAL A CA 1
ATOM 1259 C C . VAL A 1 167 ? -2.605 -5.431 13.128 1.00 98.56 167 VAL A C 1
ATOM 1261 O O . VAL A 1 167 ? -1.572 -5.423 12.462 1.00 98.56 167 VAL A O 1
ATOM 1264 N N . ALA A 1 168 ? -3.079 -4.329 13.715 1.00 98.31 168 ALA A N 1
ATOM 1265 C CA . ALA A 1 168 ? -2.474 -3.016 13.506 1.00 98.31 168 ALA A CA 1
ATOM 1266 C C . ALA A 1 168 ? -1.020 -2.939 14.013 1.00 98.31 168 ALA A C 1
ATOM 1268 O O . ALA A 1 168 ? -0.167 -2.341 13.362 1.00 98.31 168 ALA A O 1
ATOM 1269 N N . LYS A 1 169 ? -0.697 -3.594 15.136 1.00 98.31 169 LYS A N 1
ATOM 1270 C CA . LYS A 1 169 ? 0.689 -3.710 15.630 1.00 98.31 169 LYS A CA 1
ATOM 1271 C C . LYS A 1 169 ? 1.571 -4.599 14.751 1.00 98.31 169 LYS A C 1
ATOM 1273 O O . LYS A 1 169 ? 2.781 -4.402 14.725 1.00 98.31 169 LYS A O 1
ATOM 1278 N N . SER A 1 170 ? 0.988 -5.552 14.026 1.00 98.25 170 SER A N 1
ATOM 1279 C CA . SER A 1 170 ? 1.727 -6.473 13.153 1.00 98.25 170 SER A CA 1
ATOM 1280 C C . SER A 1 170 ? 2.200 -5.854 11.836 1.00 98.25 170 SER A C 1
ATOM 1282 O O . SER A 1 170 ? 2.907 -6.515 11.079 1.00 98.25 170 SER A O 1
ATOM 1284 N N . LEU A 1 171 ? 1.801 -4.613 11.548 1.00 97.94 171 LEU A N 1
ATOM 1285 C CA . LEU A 1 171 ? 2.220 -3.889 10.355 1.00 97.94 171 LEU A CA 1
ATOM 1286 C C . LEU A 1 171 ? 3.729 -3.645 10.364 1.00 97.94 171 LEU A C 1
ATOM 1288 O O . LEU A 1 171 ? 4.266 -3.016 11.280 1.00 97.94 171 LEU A O 1
ATOM 1292 N N . LYS A 1 172 ? 4.394 -4.108 9.308 1.00 95.44 172 LYS A N 1
ATOM 1293 C CA . LYS A 1 172 ? 5.827 -3.929 9.069 1.00 95.44 172 LYS A CA 1
ATOM 1294 C C . LYS A 1 172 ? 6.037 -3.222 7.742 1.00 95.44 172 LYS A C 1
ATOM 1296 O O . LYS A 1 172 ? 5.293 -3.469 6.801 1.00 95.44 172 LYS A O 1
ATOM 1301 N N . THR A 1 173 ? 7.052 -2.370 7.669 1.00 94.12 173 THR A N 1
ATOM 1302 C CA . THR A 1 173 ? 7.474 -1.785 6.394 1.00 94.12 173 THR A CA 1
ATOM 1303 C C . THR A 1 173 ? 7.898 -2.894 5.445 1.00 94.12 173 THR A C 1
ATOM 1305 O O . THR A 1 173 ? 8.584 -3.831 5.864 1.00 94.12 173 THR A O 1
ATOM 1308 N N . VAL A 1 174 ? 7.530 -2.769 4.179 1.00 89.62 174 VAL A N 1
ATOM 1309 C C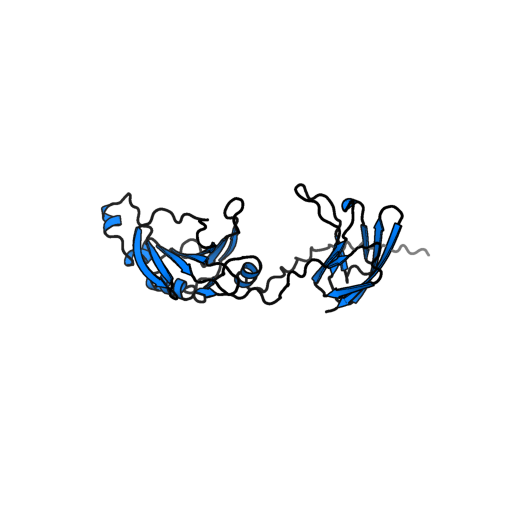A . VAL A 1 174 ? 8.047 -3.638 3.121 1.00 89.62 174 VAL A CA 1
ATOM 1310 C C . VAL A 1 174 ? 9.177 -2.936 2.385 1.00 89.62 174 VAL A C 1
ATOM 1312 O O . VAL A 1 174 ? 9.242 -1.710 2.342 1.00 89.62 174 VAL A O 1
ATOM 1315 N N . SER A 1 175 ? 10.099 -3.719 1.839 1.00 84.75 175 SER A N 1
ATOM 1316 C CA . SER A 1 175 ? 11.033 -3.188 0.847 1.00 84.75 175 SER A CA 1
ATOM 1317 C C . SER A 1 175 ? 10.351 -3.214 -0.521 1.00 84.75 175 SER A C 1
ATOM 1319 O O . SER A 1 175 ? 9.503 -4.086 -0.736 1.00 84.75 175 SER A O 1
ATOM 1321 N N . PRO A 1 176 ? 10.702 -2.307 -1.447 1.00 77.38 176 PRO A N 1
ATOM 1322 C CA . PRO A 1 176 ? 10.349 -2.480 -2.852 1.00 77.38 176 PRO A CA 1
ATOM 1323 C C . PRO A 1 176 ? 10.720 -3.894 -3.301 1.00 77.38 176 PRO A C 1
ATOM 1325 O O . PRO A 1 176 ? 11.712 -4.451 -2.816 1.00 77.38 176 PRO A O 1
ATOM 1328 N N . SER A 1 177 ? 9.914 -4.487 -4.180 1.00 70.62 177 SER A N 1
ATOM 1329 C CA . SER A 1 177 ? 10.235 -5.780 -4.784 1.00 70.62 177 SER A CA 1
ATOM 1330 C C . SER A 1 177 ? 11.676 -5.757 -5.287 1.00 70.62 177 SER A C 1
ATOM 1332 O O . SER A 1 177 ? 12.042 -4.877 -6.064 1.00 70.62 177 SER A O 1
ATOM 1334 N N . GLY A 1 178 ? 12.492 -6.699 -4.806 1.00 51.78 178 GLY A N 1
ATOM 1335 C CA . GLY A 1 178 ? 13.899 -6.864 -5.160 1.00 51.78 178 GLY A CA 1
ATOM 1336 C C . GLY A 1 178 ? 14.081 -7.311 -6.606 1.00 51.78 178 GLY A C 1
ATOM 1337 O O . GLY A 1 178 ? 14.510 -8.420 -6.883 1.00 51.78 178 GLY A O 1
ATOM 1338 N N . THR A 1 179 ? 13.767 -6.425 -7.529 1.00 41.59 179 THR A N 1
ATOM 1339 C CA . THR A 1 179 ? 14.585 -6.141 -8.692 1.00 41.59 179 THR A CA 1
ATOM 1340 C C . THR A 1 179 ? 14.558 -4.634 -8.715 1.00 41.59 179 THR A C 1
ATOM 1342 O O . THR A 1 179 ? 13.517 -4.031 -8.969 1.00 41.59 179 THR A O 1
ATOM 1345 N N . SER A 1 180 ? 15.665 -4.003 -8.340 1.00 36.06 180 SER A N 1
ATOM 1346 C CA . SER A 1 180 ? 15.854 -2.625 -8.735 1.00 36.06 180 SER A CA 1
ATOM 1347 C C . SER A 1 180 ? 15.827 -2.627 -10.263 1.00 36.06 180 SER A C 1
ATOM 1349 O O . SER A 1 180 ? 16.868 -2.720 -10.901 1.00 36.06 180 SER A O 1
ATOM 1351 N N . LEU A 1 181 ? 14.655 -2.430 -10.858 1.00 39.06 181 LEU A N 1
ATOM 1352 C CA . LEU A 1 181 ? 14.610 -1.393 -11.858 1.00 39.06 181 LEU A CA 1
ATOM 1353 C C . LEU A 1 181 ? 14.922 -0.134 -11.055 1.00 39.06 181 LEU A C 1
ATOM 1355 O O . LEU A 1 181 ? 14.053 0.587 -10.574 1.00 39.06 181 LEU A O 1
ATOM 1359 N N . GLN A 1 182 ? 16.224 0.120 -10.878 1.00 37.88 182 GLN A N 1
ATOM 1360 C CA . GLN A 1 182 ? 16.687 1.465 -11.110 1.00 37.88 182 GLN A CA 1
ATOM 1361 C C . GLN A 1 182 ? 15.914 1.843 -12.368 1.00 37.88 182 GLN A C 1
ATOM 1363 O O . GLN A 1 182 ? 16.044 1.160 -13.385 1.00 37.88 182 GLN A O 1
ATOM 1368 N N . VAL A 1 183 ? 14.998 2.808 -12.268 1.00 42.94 183 VAL A N 1
ATOM 1369 C CA . VAL A 1 183 ? 14.575 3.524 -13.463 1.00 42.94 183 VAL A CA 1
ATOM 1370 C C . VAL A 1 183 ? 15.863 4.207 -13.897 1.00 42.94 183 VAL A C 1
ATOM 1372 O O . VAL A 1 183 ? 16.137 5.356 -13.561 1.00 42.94 183 VAL A O 1
ATOM 1375 N N . LEU A 1 184 ? 16.747 3.412 -14.503 1.00 45.69 184 LEU A N 1
ATOM 1376 C CA . LEU A 1 184 ? 17.765 3.894 -15.377 1.00 45.69 184 LEU A CA 1
ATOM 1377 C C . LEU A 1 184 ? 16.947 4.728 -16.350 1.00 45.69 184 LEU A C 1
ATOM 1379 O O . LEU A 1 184 ? 15.885 4.266 -16.798 1.00 45.69 184 LEU A O 1
ATOM 1383 N N . PRO A 1 185 ? 17.342 5.988 -16.582 1.00 50.41 185 PRO A N 1
ATOM 1384 C CA . PRO A 1 185 ? 16.736 6.728 -17.668 1.00 50.41 185 PRO A CA 1
ATOM 1385 C C . PRO A 1 185 ? 16.684 5.783 -18.874 1.00 50.41 185 PRO A C 1
ATOM 1387 O O . PRO A 1 185 ? 17.655 5.039 -19.073 1.00 50.41 185 PRO A O 1
ATOM 1390 N N . PRO A 1 186 ? 15.551 5.726 -19.599 1.00 62.31 186 PRO A N 1
ATOM 1391 C CA . PRO A 1 186 ? 15.454 4.871 -20.771 1.00 62.31 186 PRO A CA 1
ATOM 1392 C C . PRO A 1 186 ? 16.708 5.081 -21.609 1.00 62.31 186 PRO A C 1
ATOM 1394 O O . PRO A 1 186 ? 17.177 6.217 -21.735 1.00 62.31 186 PRO A O 1
ATOM 1397 N N . ILE A 1 187 ? 17.290 3.993 -22.106 1.00 77.44 187 ILE A N 1
ATOM 1398 C CA . ILE A 1 187 ? 18.506 4.081 -22.905 1.00 77.44 187 ILE A CA 1
ATOM 1399 C C . ILE A 1 187 ? 18.089 4.762 -24.202 1.00 77.44 187 ILE A C 1
ATOM 1401 O O . ILE A 1 187 ? 17.502 4.138 -25.080 1.00 77.44 187 ILE A O 1
ATOM 1405 N N . MET A 1 188 ? 18.285 6.077 -24.257 1.00 84.69 188 MET A N 1
ATOM 1406 C CA . MET A 1 188 ? 17.917 6.885 -25.404 1.00 84.69 188 MET A CA 1
ATOM 1407 C C . MET A 1 188 ? 19.076 6.873 -26.380 1.00 84.69 188 MET A C 1
ATOM 1409 O O . MET A 1 188 ? 20.181 7.292 -26.034 1.00 84.69 188 MET A O 1
ATOM 1413 N N . ILE A 1 189 ? 18.810 6.401 -27.589 1.00 90.81 189 ILE A N 1
ATOM 1414 C CA . ILE A 1 189 ? 19.779 6.415 -28.677 1.00 90.81 189 ILE A CA 1
ATOM 1415 C C . ILE A 1 189 ? 19.211 7.175 -29.863 1.00 90.81 189 ILE A C 1
ATOM 1417 O O . ILE A 1 189 ? 17.997 7.234 -30.057 1.00 90.81 189 ILE A O 1
ATOM 1421 N N . ASP A 1 190 ? 20.105 7.719 -30.671 1.00 92.12 190 ASP A N 1
ATOM 1422 C CA . ASP A 1 190 ? 19.779 8.135 -32.024 1.00 92.12 190 ASP A CA 1
ATOM 1423 C C . ASP A 1 190 ? 20.076 6.951 -32.966 1.00 92.12 190 ASP A C 1
ATOM 1425 O O . ASP A 1 190 ? 21.239 6.537 -33.076 1.00 92.12 190 ASP A O 1
ATOM 1429 N N . PRO A 1 191 ? 19.052 6.361 -33.613 1.00 92.25 191 PRO A N 1
ATOM 1430 C CA . PRO A 1 191 ? 19.241 5.220 -34.502 1.00 92.25 191 PRO A CA 1
ATOM 1431 C C . PRO A 1 191 ? 20.035 5.571 -35.768 1.00 92.25 191 PRO A C 1
ATOM 1433 O O . PRO A 1 191 ? 20.583 4.666 -36.386 1.00 92.25 191 PRO A O 1
ATOM 1436 N N . ALA A 1 192 ? 20.143 6.849 -36.149 1.00 90.50 192 ALA A N 1
ATOM 1437 C CA . ALA A 1 192 ? 20.910 7.257 -37.326 1.00 90.50 192 ALA A CA 1
ATOM 1438 C C . ALA A 1 192 ? 22.430 7.241 -37.090 1.00 90.50 192 ALA A C 1
ATOM 1440 O O . ALA A 1 192 ? 23.209 7.181 -38.042 1.00 90.50 192 ALA A O 1
ATOM 1441 N N . THR A 1 193 ? 22.867 7.299 -35.828 1.00 91.62 193 THR A N 1
ATOM 1442 C CA . THR A 1 193 ? 24.290 7.383 -35.453 1.00 91.62 193 THR A CA 1
ATOM 1443 C C . THR A 1 193 ? 24.788 6.189 -34.640 1.00 91.62 193 THR A C 1
ATOM 1445 O O . THR A 1 193 ? 25.998 5.981 -34.529 1.00 91.62 193 THR A O 1
ATOM 1448 N N . THR A 1 194 ? 23.885 5.375 -34.093 1.00 92.00 194 THR A N 1
ATOM 1449 C CA . THR A 1 194 ? 24.228 4.211 -33.267 1.00 92.00 194 THR A CA 1
ATOM 1450 C C . THR A 1 194 ? 24.337 2.955 -34.123 1.00 92.00 194 THR A C 1
ATOM 1452 O O . THR A 1 194 ? 23.341 2.515 -34.675 1.00 92.00 194 THR A O 1
ATOM 1455 N N . THR A 1 195 ? 25.519 2.338 -34.194 1.00 92.12 195 THR A N 1
ATOM 1456 C CA . THR A 1 195 ? 25.743 1.105 -34.980 1.00 92.12 195 THR A CA 1
ATOM 1457 C C . THR A 1 195 ? 25.865 -0.158 -34.129 1.00 92.12 195 THR A C 1
ATOM 1459 O O . THR A 1 195 ? 25.634 -1.261 -34.616 1.00 92.12 195 THR A O 1
ATOM 1462 N N . GLN A 1 196 ? 26.217 -0.017 -32.849 1.00 91.88 196 GLN A N 1
ATOM 1463 C CA . GLN A 1 196 ? 26.315 -1.117 -31.891 1.00 91.88 196 GLN A CA 1
ATOM 1464 C C . GLN A 1 196 ? 25.733 -0.689 -30.552 1.00 91.88 196 GLN A C 1
ATOM 1466 O O . GLN A 1 196 ? 25.957 0.436 -30.098 1.00 91.88 196 GLN A O 1
ATOM 1471 N N . LEU A 1 197 ? 25.022 -1.602 -29.897 1.00 92.12 197 LEU A N 1
ATOM 1472 C CA . LEU A 1 197 ? 24.393 -1.340 -28.615 1.00 92.12 197 LEU A CA 1
ATOM 1473 C C . LEU A 1 197 ? 24.447 -2.579 -27.717 1.00 92.12 197 LEU A C 1
ATOM 1475 O O . LEU A 1 197 ? 24.049 -3.667 -28.119 1.00 92.12 197 LEU A O 1
ATOM 1479 N N . SER A 1 198 ? 24.908 -2.397 -26.478 1.00 90.00 198 SER A N 1
ATOM 1480 C CA . SER A 1 198 ? 24.957 -3.446 -25.455 1.00 90.00 198 SER A CA 1
ATOM 1481 C C . SER A 1 198 ? 24.065 -3.065 -24.277 1.00 90.00 198 SER A C 1
ATOM 1483 O O . SER A 1 198 ? 24.237 -1.993 -23.697 1.00 90.00 198 SER A O 1
ATOM 1485 N N . VAL A 1 199 ? 23.100 -3.923 -23.953 1.00 87.38 199 VAL A N 1
ATOM 1486 C CA . VAL A 1 199 ? 22.032 -3.689 -22.959 1.00 87.38 199 VAL A CA 1
ATOM 1487 C C . VAL A 1 199 ? 21.735 -4.966 -22.175 1.00 87.38 199 VAL A C 1
ATOM 1489 O O . VAL A 1 199 ? 22.297 -6.017 -22.483 1.00 87.38 199 VAL A O 1
ATOM 1492 N N . SER A 1 200 ? 20.877 -4.905 -21.160 1.00 82.06 200 SER A N 1
ATOM 1493 C CA . SER A 1 200 ? 20.447 -6.065 -20.369 1.00 82.06 200 SER A CA 1
ATOM 1494 C C . SER A 1 200 ? 19.055 -6.561 -20.773 1.00 82.06 200 SER A C 1
ATOM 1496 O O . SER A 1 200 ? 18.248 -5.834 -21.362 1.00 82.06 200 SER A O 1
ATOM 1498 N N . VAL A 1 201 ? 18.746 -7.823 -20.459 1.00 77.75 201 VAL A N 1
ATOM 1499 C CA . VAL A 1 201 ? 17.384 -8.364 -20.588 1.00 77.75 201 VAL A CA 1
ATOM 1500 C C . VAL A 1 201 ? 16.411 -7.537 -19.742 1.00 77.75 201 VAL A C 1
ATOM 1502 O O . VAL A 1 201 ? 16.614 -7.352 -18.546 1.00 77.75 201 VAL A O 1
ATOM 1505 N N . GLY A 1 202 ? 15.315 -7.092 -20.358 1.00 74.25 202 GLY A N 1
ATOM 1506 C CA . GLY A 1 202 ? 14.283 -6.278 -19.716 1.00 74.25 202 GLY A CA 1
ATOM 1507 C C . GLY A 1 202 ? 14.454 -4.769 -19.906 1.00 74.25 202 GLY A C 1
ATOM 1508 O O . GLY A 1 202 ? 13.526 -4.029 -19.574 1.00 74.25 202 GLY A O 1
ATOM 1509 N N . ASP A 1 203 ? 15.576 -4.319 -20.473 1.00 81.44 203 ASP A N 1
ATOM 1510 C CA . ASP A 1 203 ? 15.784 -2.919 -20.837 1.00 81.44 203 ASP A CA 1
ATOM 1511 C C . ASP A 1 203 ? 14.831 -2.455 -21.952 1.00 81.44 203 ASP A C 1
ATOM 1513 O O . ASP A 1 203 ? 14.427 -3.203 -22.852 1.00 81.44 203 ASP A O 1
ATOM 1517 N N . MET A 1 204 ? 14.507 -1.163 -21.892 1.00 81.25 204 MET A N 1
ATOM 1518 C CA . MET A 1 204 ? 13.815 -0.422 -22.942 1.00 81.25 204 MET A CA 1
ATOM 1519 C C . MET A 1 204 ? 14.790 0.572 -23.570 1.00 81.25 204 MET A C 1
ATOM 1521 O O . MET A 1 204 ? 15.267 1.496 -22.904 1.00 81.25 204 MET A O 1
ATOM 1525 N N . VAL A 1 205 ? 15.052 0.391 -24.860 1.00 90.25 205 VAL A N 1
ATOM 1526 C CA . VAL A 1 205 ? 15.864 1.304 -25.667 1.00 90.25 205 VAL A CA 1
ATOM 1527 C C . VAL A 1 205 ? 14.913 2.219 -26.418 1.00 90.25 205 VAL A C 1
ATOM 1529 O O . VAL A 1 205 ? 14.145 1.747 -27.248 1.00 90.25 205 VAL A O 1
ATOM 1532 N N . VAL A 1 206 ? 14.929 3.512 -26.123 1.00 92.19 206 VAL A N 1
ATOM 1533 C CA . VAL A 1 206 ? 14.038 4.495 -26.749 1.00 92.19 206 VAL A CA 1
ATOM 1534 C C . VAL A 1 206 ? 14.785 5.200 -27.874 1.00 92.19 206 VAL A C 1
ATOM 1536 O O . VAL A 1 206 ? 15.896 5.686 -27.683 1.00 92.19 206 VAL A O 1
ATOM 1539 N N . PHE A 1 207 ? 14.176 5.284 -29.051 1.00 92.56 207 PHE A N 1
ATOM 1540 C CA . PHE A 1 207 ? 14.739 6.026 -30.173 1.00 92.56 207 PHE A CA 1
ATOM 1541 C C . PHE A 1 207 ? 14.396 7.505 -30.014 1.00 92.56 207 PHE A C 1
ATOM 1543 O O . PHE A 1 207 ? 13.231 7.892 -30.034 1.00 92.56 207 PHE A O 1
ATOM 1550 N N . SER A 1 208 ? 15.405 8.344 -29.809 1.00 92.00 208 SER A N 1
ATOM 1551 C CA . SER A 1 208 ? 15.239 9.794 -29.736 1.00 92.00 208 SER A CA 1
ATOM 1552 C C . SER A 1 208 ? 15.203 10.360 -31.150 1.00 92.00 208 SER A C 1
ATOM 1554 O O . SER A 1 208 ? 16.248 10.667 -31.717 1.00 92.00 208 SER A O 1
ATOM 1556 N N . VAL A 1 209 ? 14.004 10.466 -31.716 1.00 88.62 209 VAL A N 1
ATOM 1557 C CA . VAL A 1 209 ? 13.782 10.841 -33.117 1.00 88.62 209 VAL A CA 1
ATOM 1558 C C . VAL A 1 209 ? 12.659 11.865 -33.246 1.00 88.62 209 VAL A C 1
ATOM 1560 O O . VAL A 1 209 ? 11.758 11.913 -32.408 1.00 88.62 209 VAL A O 1
ATOM 1563 N N . ASP A 1 210 ? 12.702 12.649 -34.319 1.00 91.50 210 ASP A N 1
ATOM 1564 C CA . ASP A 1 210 ? 11.572 13.468 -34.759 1.00 91.50 210 ASP A CA 1
ATOM 1565 C C . ASP A 1 210 ? 10.543 12.607 -35.516 1.00 91.50 210 ASP A C 1
ATOM 1567 O O . ASP A 1 210 ? 10.889 11.555 -36.061 1.00 91.50 210 ASP A O 1
ATOM 1571 N N . ASP A 1 211 ? 9.283 13.058 -35.565 1.00 90.31 211 ASP A N 1
ATOM 1572 C CA . ASP A 1 211 ? 8.154 12.366 -36.216 1.00 90.31 211 ASP A CA 1
ATOM 1573 C C . ASP A 1 211 ? 8.045 10.869 -35.838 1.00 90.31 211 ASP A C 1
ATOM 1575 O O . ASP A 1 211 ? 8.140 9.987 -36.701 1.00 90.31 211 ASP A O 1
ATOM 1579 N N . PRO A 1 212 ? 7.872 10.541 -34.545 1.00 88.19 212 PRO A N 1
ATOM 1580 C CA . PRO A 1 212 ? 8.031 9.185 -34.014 1.00 88.19 212 PRO A CA 1
ATOM 1581 C C . PRO A 1 212 ? 7.109 8.131 -34.649 1.00 88.19 212 PRO A C 1
ATOM 1583 O O . PRO A 1 212 ? 7.420 6.944 -34.627 1.00 88.19 212 PRO A O 1
ATOM 1586 N N . GLU A 1 213 ? 5.991 8.529 -35.245 1.00 90.06 213 GLU A N 1
ATOM 1587 C CA . GLU A 1 213 ? 5.077 7.646 -35.970 1.00 90.06 213 GLU A CA 1
ATOM 1588 C C . GLU A 1 213 ? 5.601 7.170 -37.339 1.00 90.06 213 GLU A C 1
ATOM 1590 O O . GLU A 1 213 ? 5.068 6.211 -37.897 1.00 90.06 213 GLU A O 1
ATOM 1595 N N . LYS A 1 214 ? 6.630 7.823 -37.901 1.00 93.56 214 LYS A N 1
ATOM 1596 C CA . LYS A 1 214 ? 7.192 7.500 -39.229 1.00 93.56 214 LYS A CA 1
ATOM 1597 C C . LYS A 1 214 ? 8.332 6.486 -39.187 1.00 93.56 214 LYS A C 1
ATOM 1599 O O . LYS A 1 214 ? 8.834 6.081 -40.237 1.00 93.56 214 LYS A O 1
ATOM 1604 N N . TRP A 1 215 ? 8.741 6.087 -37.991 1.00 94.25 215 TRP A N 1
ATOM 1605 C CA . TRP A 1 215 ? 9.836 5.155 -37.773 1.00 94.25 215 TRP A CA 1
ATOM 1606 C C . TRP A 1 215 ? 9.309 3.737 -37.583 1.00 94.25 215 TRP A C 1
ATOM 1608 O O . TRP A 1 215 ? 8.338 3.497 -36.865 1.00 94.25 215 TRP A O 1
ATOM 1618 N N . SER A 1 216 ? 9.988 2.775 -38.198 1.00 94.75 216 SER A N 1
ATOM 1619 C CA . SER A 1 216 ? 9.712 1.348 -38.020 1.00 94.75 216 SER A CA 1
ATOM 1620 C C . SER A 1 216 ? 11.010 0.577 -37.827 1.00 94.75 216 SER A C 1
ATOM 1622 O O . SER A 1 216 ? 12.083 1.096 -38.123 1.00 94.75 216 SER A O 1
ATOM 1624 N N . ALA A 1 217 ? 10.940 -0.652 -37.322 1.00 95.12 217 ALA A N 1
ATOM 1625 C CA . ALA A 1 217 ? 12.107 -1.519 -37.312 1.00 95.12 217 ALA A CA 1
ATOM 1626 C C . ALA A 1 217 ? 11.743 -2.988 -37.503 1.00 95.12 217 ALA A C 1
ATOM 1628 O O . ALA A 1 217 ? 10.679 -3.448 -37.076 1.00 95.12 217 ALA A O 1
ATOM 1629 N N . VAL A 1 218 ? 12.671 -3.726 -38.104 1.00 95.00 218 VAL A N 1
ATOM 1630 C CA . VAL A 1 218 ? 12.650 -5.184 -38.187 1.00 95.00 218 VAL A CA 1
ATOM 1631 C C . VAL A 1 218 ? 13.787 -5.716 -37.325 1.00 95.00 218 VAL A C 1
ATOM 1633 O O . VAL A 1 218 ? 14.952 -5.412 -37.564 1.00 95.00 218 VAL A O 1
ATOM 1636 N N . VAL A 1 219 ? 13.439 -6.507 -36.313 1.00 95.56 219 VAL A N 1
ATOM 1637 C CA . VAL A 1 219 ? 14.409 -7.255 -35.507 1.00 95.56 219 VAL A CA 1
ATOM 1638 C C . VAL A 1 219 ? 14.571 -8.626 -36.152 1.00 95.56 219 VAL A C 1
ATOM 1640 O O . VAL A 1 219 ? 13.579 -9.344 -36.287 1.00 95.56 219 VAL A O 1
ATOM 1643 N N . GLU A 1 220 ? 15.787 -8.988 -36.564 1.00 94.75 220 GLU A N 1
ATOM 1644 C CA . GLU A 1 220 ? 16.030 -10.267 -37.248 1.00 94.75 220 GLU A CA 1
ATOM 1645 C C . GLU A 1 220 ? 15.673 -11.475 -36.374 1.00 94.75 220 GLU A C 1
ATOM 1647 O O . GLU A 1 220 ? 15.065 -12.431 -36.856 1.00 94.75 220 GLU A O 1
ATOM 1652 N N . ASP A 1 221 ? 15.993 -11.411 -35.077 1.00 92.88 221 ASP A N 1
ATOM 1653 C CA . ASP A 1 221 ? 15.567 -12.395 -34.084 1.00 92.88 221 ASP A CA 1
ATOM 1654 C C . ASP A 1 221 ? 14.585 -11.773 -33.083 1.00 92.88 221 ASP A C 1
ATOM 1656 O O . ASP A 1 221 ? 14.951 -11.227 -32.036 1.00 92.88 221 ASP A O 1
ATOM 1660 N N . ALA A 1 222 ? 13.296 -11.906 -33.394 1.00 89.81 222 ALA A N 1
ATOM 1661 C CA . ALA A 1 222 ? 12.206 -11.425 -32.551 1.00 89.81 222 ALA A CA 1
ATOM 1662 C C . ALA A 1 222 ? 12.115 -12.122 -31.175 1.00 89.81 222 ALA A C 1
ATOM 1664 O O . ALA A 1 222 ? 11.347 -11.681 -30.318 1.00 89.81 222 ALA A O 1
ATOM 1665 N N . ALA A 1 223 ? 12.862 -13.210 -30.932 1.00 89.00 223 ALA A N 1
ATOM 1666 C CA . ALA A 1 223 ? 12.961 -13.808 -29.601 1.00 89.00 223 ALA A CA 1
ATOM 1667 C C . ALA A 1 223 ? 13.928 -13.041 -28.682 1.00 89.00 223 ALA A C 1
ATOM 1669 O O . ALA A 1 223 ? 13.830 -13.182 -27.462 1.00 89.00 223 ALA A O 1
ATOM 1670 N N . ILE A 1 224 ? 14.850 -12.250 -29.249 1.00 85.31 224 ILE A N 1
ATOM 1671 C CA . ILE A 1 224 ? 15.850 -11.456 -28.518 1.00 85.31 224 ILE A CA 1
ATOM 1672 C C . ILE A 1 224 ? 15.310 -10.062 -28.199 1.00 85.31 224 ILE A C 1
ATOM 1674 O O . ILE A 1 224 ? 15.440 -9.606 -27.060 1.00 85.31 224 ILE A O 1
ATOM 1678 N N . ALA A 1 225 ? 14.658 -9.402 -29.158 1.00 93.25 225 ALA A N 1
ATOM 1679 C CA . ALA A 1 225 ? 14.072 -8.080 -28.959 1.00 93.25 225 ALA A CA 1
ATOM 1680 C C . ALA A 1 225 ? 12.802 -7.864 -29.793 1.00 93.25 225 ALA A C 1
ATOM 1682 O O . ALA A 1 225 ? 12.559 -8.539 -30.789 1.00 93.25 225 ALA A O 1
ATOM 1683 N N . GLN A 1 226 ? 11.992 -6.889 -29.387 1.00 90.81 226 GLN A N 1
ATOM 1684 C CA . GLN A 1 226 ? 10.764 -6.497 -30.071 1.00 90.81 226 GLN A CA 1
ATOM 1685 C C . GLN A 1 226 ? 10.738 -4.989 -30.307 1.00 90.81 226 GLN A C 1
ATOM 1687 O O . GLN A 1 226 ? 10.957 -4.214 -29.378 1.00 90.81 226 GLN A O 1
ATOM 1692 N N . PHE A 1 227 ? 10.386 -4.579 -31.525 1.00 92.88 227 PHE A N 1
ATOM 1693 C CA . PHE A 1 227 ? 10.098 -3.183 -31.839 1.00 92.88 227 PHE A CA 1
ATOM 1694 C C . PHE A 1 227 ? 8.697 -2.766 -31.376 1.00 92.88 227 PHE A C 1
ATOM 1696 O O . PHE A 1 227 ? 7.719 -3.499 -31.544 1.00 92.88 227 PHE A O 1
ATOM 1703 N N . ILE A 1 228 ? 8.611 -1.565 -30.814 1.00 90.12 228 ILE A N 1
ATOM 1704 C CA . ILE A 1 228 ? 7.391 -0.896 -30.378 1.00 90.12 228 ILE A CA 1
ATOM 1705 C C . ILE A 1 228 ? 7.322 0.434 -31.129 1.00 90.12 228 ILE A C 1
ATOM 1707 O O . ILE A 1 228 ? 8.205 1.278 -30.980 1.00 90.12 228 ILE A O 1
ATOM 1711 N N . ALA A 1 229 ? 6.278 0.611 -31.939 1.00 88.50 229 ALA A N 1
ATOM 1712 C CA . ALA A 1 229 ? 6.079 1.834 -32.706 1.00 88.50 229 ALA A CA 1
ATOM 1713 C C . ALA A 1 229 ? 5.799 3.035 -31.789 1.00 88.50 229 ALA A C 1
ATOM 1715 O O . ALA A 1 229 ? 5.093 2.913 -30.785 1.00 88.50 229 ALA A O 1
ATOM 1716 N N . GLY A 1 230 ? 6.355 4.187 -32.163 1.00 87.38 230 GLY A N 1
ATOM 1717 C CA . GLY A 1 230 ? 6.028 5.471 -31.560 1.00 87.38 230 GLY A CA 1
ATOM 1718 C C . GLY A 1 230 ? 4.743 6.065 -32.138 1.00 87.38 230 GLY A C 1
ATOM 1719 O O . GLY A 1 230 ? 4.106 5.483 -33.016 1.00 87.38 230 GLY A O 1
ATOM 1720 N N . GLY A 1 231 ? 4.366 7.240 -31.642 1.00 83.12 231 GLY A N 1
ATOM 1721 C CA . GLY A 1 231 ? 3.224 8.004 -32.136 1.00 83.12 231 GLY A CA 1
ATOM 1722 C C . GLY A 1 231 ? 2.332 8.571 -31.036 1.00 83.12 231 GLY A C 1
ATOM 1723 O O . GLY A 1 231 ? 2.636 8.493 -29.843 1.00 83.12 231 GLY A O 1
ATOM 1724 N N . ASP A 1 232 ? 1.232 9.179 -31.469 1.00 81.25 232 ASP A N 1
ATOM 1725 C CA . ASP A 1 232 ? 0.264 9.851 -30.606 1.00 81.25 232 ASP A CA 1
ATOM 1726 C C . ASP A 1 232 ? -0.564 8.851 -29.777 1.00 81.25 232 ASP A C 1
ATOM 1728 O O . ASP A 1 232 ? -1.162 7.915 -30.307 1.00 81.25 232 ASP A O 1
ATOM 1732 N N . GLN A 1 233 ? -0.611 9.072 -28.462 1.00 74.56 233 GLN A N 1
ATOM 1733 C CA . GLN A 1 233 ? -1.429 8.334 -27.493 1.00 74.56 233 GLN A CA 1
ATOM 1734 C C . GLN A 1 233 ? -2.645 9.158 -27.024 1.00 74.56 233 GLN A C 1
ATOM 1736 O O . GLN A 1 233 ? -3.289 8.843 -26.021 1.00 74.56 233 GLN A O 1
ATOM 1741 N N . GLY A 1 234 ? -2.958 10.248 -27.727 1.00 76.56 234 GLY A N 1
ATOM 1742 C CA . GLY A 1 234 ? -4.090 11.143 -27.508 1.00 76.56 234 GLY A CA 1
ATOM 1743 C C . GLY A 1 234 ? -3.766 12.328 -26.600 1.00 76.56 234 GLY A C 1
ATOM 1744 O O . GLY A 1 234 ? -4.132 13.458 -26.912 1.00 76.56 234 GLY A O 1
ATOM 1745 N N . THR A 1 235 ? -3.095 12.101 -25.467 1.00 62.16 235 THR A N 1
ATOM 1746 C CA . THR A 1 235 ? -2.681 13.184 -24.545 1.00 62.16 235 THR A CA 1
ATOM 1747 C C . THR A 1 235 ? -1.172 13.408 -24.496 1.00 62.16 235 THR A C 1
ATOM 1749 O O . THR A 1 235 ? -0.721 14.376 -23.886 1.00 62.16 235 THR A O 1
ATOM 1752 N N . TYR A 1 236 ? -0.393 12.530 -25.127 1.00 63.00 236 TYR A N 1
ATOM 1753 C CA . TYR A 1 236 ? 1.059 12.612 -25.236 1.00 63.00 236 TYR A CA 1
ATOM 1754 C C . TYR A 1 236 ? 1.541 11.785 -26.431 1.00 63.00 236 TYR A C 1
ATOM 1756 O O . TYR A 1 236 ? 0.873 10.840 -26.845 1.00 63.00 236 TYR A O 1
ATOM 1764 N N . THR A 1 237 ? 2.729 12.103 -26.937 1.00 68.94 237 THR A N 1
ATOM 1765 C CA . THR A 1 237 ? 3.396 11.342 -27.998 1.00 68.94 237 THR A CA 1
ATOM 1766 C C . THR A 1 237 ? 4.486 10.465 -27.394 1.00 68.94 237 THR A C 1
ATOM 1768 O O . THR A 1 237 ? 5.242 10.908 -26.528 1.00 68.94 237 THR A O 1
ATOM 1771 N N . THR A 1 238 ? 4.576 9.217 -27.843 1.00 78.62 238 THR A N 1
ATOM 1772 C CA . THR A 1 238 ? 5.643 8.287 -27.461 1.00 78.62 238 THR A CA 1
ATOM 1773 C C . THR A 1 238 ? 6.660 8.144 -28.575 1.00 78.62 238 THR A C 1
ATOM 1775 O O . THR A 1 238 ? 6.284 7.988 -29.733 1.00 78.62 238 THR A O 1
ATOM 1778 N N . ASN A 1 239 ? 7.938 8.098 -28.219 1.00 89.00 239 ASN A N 1
ATOM 1779 C CA . ASN A 1 239 ? 8.987 7.696 -29.145 1.00 89.00 239 ASN A CA 1
ATOM 1780 C C . ASN A 1 239 ? 8.946 6.179 -29.410 1.00 89.00 239 ASN A C 1
ATOM 1782 O O . ASN A 1 239 ? 8.507 5.427 -28.531 1.00 89.00 239 ASN A O 1
ATOM 1786 N N . PRO A 1 240 ? 9.415 5.710 -30.580 1.00 91.38 240 PRO A N 1
ATOM 1787 C CA . PRO A 1 240 ? 9.598 4.288 -30.835 1.00 91.38 240 PRO A CA 1
ATOM 1788 C C . PRO A 1 240 ? 10.631 3.688 -29.889 1.00 91.38 240 PRO A C 1
ATOM 1790 O O . PRO A 1 240 ? 11.502 4.389 -29.368 1.00 91.38 240 PRO A O 1
ATOM 1793 N N . ALA A 1 241 ? 10.560 2.377 -29.687 1.00 93.50 241 ALA A N 1
ATOM 1794 C CA . ALA A 1 241 ? 11.472 1.695 -28.785 1.00 93.50 241 ALA A CA 1
ATOM 1795 C C . ALA A 1 241 ? 11.748 0.243 -29.180 1.00 93.50 241 ALA A C 1
ATOM 1797 O O . ALA A 1 241 ? 10.970 -0.393 -29.890 1.00 93.50 241 ALA A O 1
ATOM 1798 N N . LEU A 1 242 ? 12.834 -0.303 -28.636 1.00 93.56 242 LEU A N 1
ATOM 1799 C CA . LEU A 1 242 ? 13.087 -1.734 -28.559 1.00 93.56 242 LEU A CA 1
ATOM 1800 C C . LEU A 1 242 ? 12.894 -2.208 -27.124 1.00 93.56 242 LEU A C 1
ATOM 1802 O O . LEU A 1 242 ? 13.459 -1.646 -26.184 1.00 93.56 242 LEU A O 1
ATOM 1806 N N . LYS A 1 243 ? 12.138 -3.289 -26.975 1.00 87.81 243 LYS A N 1
ATOM 1807 C CA . LYS A 1 243 ? 12.040 -4.051 -25.737 1.00 87.81 243 LYS A CA 1
ATOM 1808 C C . LYS A 1 243 ? 12.928 -5.281 -25.839 1.00 87.81 243 LYS A C 1
ATOM 1810 O O . LYS A 1 243 ? 12.709 -6.107 -26.726 1.00 87.81 243 LYS A O 1
ATOM 1815 N N . THR A 1 244 ? 13.890 -5.436 -24.935 1.00 87.81 244 THR A N 1
ATOM 1816 C CA . THR A 1 244 ? 14.730 -6.640 -24.897 1.00 87.81 244 THR A CA 1
ATOM 1817 C C . THR A 1 244 ? 14.018 -7.763 -24.144 1.00 87.81 244 THR A C 1
ATOM 1819 O O . THR A 1 244 ? 13.392 -7.556 -23.103 1.00 87.81 244 THR A O 1
ATOM 1822 N N . LEU A 1 245 ? 14.062 -8.968 -24.705 1.00 76.06 245 LEU A N 1
ATOM 1823 C CA . LEU A 1 245 ? 13.272 -10.113 -24.249 1.00 76.06 245 LEU A CA 1
ATOM 1824 C C . LEU A 1 245 ? 14.146 -11.254 -23.734 1.00 76.06 245 LEU A C 1
ATOM 1826 O O . LEU A 1 245 ? 13.765 -11.942 -22.787 1.00 76.06 245 LEU A O 1
ATOM 1830 N N . LYS A 1 246 ? 15.307 -11.469 -24.358 1.00 80.62 246 LYS A N 1
ATOM 1831 C CA . LYS A 1 246 ? 16.186 -12.602 -24.069 1.00 80.62 246 LYS A CA 1
ATOM 1832 C C . LYS A 1 246 ? 17.635 -12.249 -24.375 1.00 80.62 246 LYS A C 1
ATOM 1834 O O . LYS A 1 246 ? 17.900 -11.521 -25.323 1.00 80.62 246 LYS A O 1
ATOM 1839 N N . ALA A 1 247 ? 18.559 -12.805 -23.594 1.00 83.88 247 ALA A N 1
ATOM 1840 C CA . ALA A 1 247 ? 19.984 -12.651 -23.844 1.00 83.88 247 ALA A CA 1
ATOM 1841 C C . ALA A 1 247 ? 20.384 -13.281 -25.192 1.00 83.88 247 ALA A C 1
ATOM 1843 O O . ALA A 1 247 ? 19.917 -14.374 -25.535 1.00 83.88 247 ALA A O 1
ATOM 1844 N N . GLY A 1 248 ? 21.254 -12.600 -25.933 1.00 89.31 248 GLY A N 1
ATOM 1845 C CA . GLY A 1 248 ? 21.673 -12.973 -27.282 1.00 89.31 248 GLY A CA 1
ATOM 1846 C C . GLY A 1 248 ? 22.100 -11.761 -28.108 1.00 89.31 248 GLY A C 1
ATOM 1847 O O . GLY A 1 248 ? 22.030 -10.632 -27.636 1.00 89.31 248 GLY A O 1
ATOM 1848 N N . VAL A 1 249 ? 22.535 -12.003 -29.344 1.00 94.38 249 VAL A N 1
ATOM 1849 C CA . VAL A 1 249 ? 22.902 -10.949 -30.302 1.00 94.38 249 VAL A CA 1
ATOM 1850 C C . VAL A 1 249 ? 21.943 -10.997 -31.487 1.00 94.38 249 VAL A C 1
ATOM 1852 O O . VAL A 1 249 ? 21.647 -12.082 -31.987 1.00 94.38 249 VAL A O 1
ATOM 1855 N N . THR A 1 250 ? 21.445 -9.843 -31.926 1.00 97.25 250 THR A N 1
ATOM 1856 C CA . THR A 1 250 ? 20.580 -9.712 -33.107 1.00 97.25 250 THR A CA 1
ATOM 1857 C C . THR A 1 250 ? 20.858 -8.405 -33.844 1.00 97.25 250 THR A C 1
ATOM 1859 O O . THR A 1 250 ? 21.321 -7.442 -33.236 1.00 97.25 250 THR A O 1
ATOM 1862 N N . THR A 1 251 ? 20.551 -8.353 -35.137 1.00 97.25 251 THR A N 1
ATOM 1863 C CA . THR A 1 251 ? 20.595 -7.115 -35.920 1.00 97.25 251 THR A CA 1
ATOM 1864 C C . THR A 1 251 ? 19.205 -6.494 -35.969 1.00 97.25 251 THR A C 1
ATOM 1866 O O . THR A 1 251 ? 18.198 -7.180 -36.179 1.00 97.25 251 THR A O 1
ATOM 1869 N N . VAL A 1 252 ? 19.144 -5.179 -35.773 1.00 97.62 252 VAL A N 1
ATOM 1870 C CA . VAL A 1 252 ? 17.923 -4.390 -35.919 1.00 97.62 252 VAL A CA 1
ATOM 1871 C C . VAL A 1 252 ? 18.062 -3.473 -37.124 1.00 97.62 252 VAL A C 1
ATOM 1873 O O . VAL A 1 252 ? 18.962 -2.639 -37.172 1.00 97.62 252 VAL A O 1
ATOM 1876 N N . HIS A 1 253 ? 17.128 -3.605 -38.061 1.00 96.06 253 HIS A N 1
ATOM 1877 C CA . HIS A 1 253 ? 17.000 -2.749 -39.237 1.00 96.06 253 HIS A CA 1
ATOM 1878 C C . HIS A 1 253 ? 15.962 -1.671 -38.952 1.00 96.06 253 HIS A C 1
ATOM 1880 O O . HIS A 1 253 ? 14.762 -1.946 -38.990 1.00 96.06 253 HIS A O 1
ATOM 1886 N N . VAL A 1 254 ? 16.409 -0.463 -38.622 1.00 96.75 254 VAL A N 1
ATOM 1887 C CA . VAL A 1 254 ? 15.547 0.689 -38.330 1.00 96.75 254 VAL A CA 1
ATOM 1888 C C . VAL A 1 254 ? 15.322 1.486 -39.611 1.00 96.75 254 VAL A C 1
ATOM 1890 O O . VAL A 1 254 ? 16.270 1.814 -40.313 1.00 96.75 254 VAL A O 1
ATOM 1893 N N . VAL A 1 255 ? 14.072 1.811 -39.928 1.00 95.56 255 VAL A N 1
ATOM 1894 C CA . VAL A 1 255 ? 13.672 2.426 -41.199 1.00 95.56 255 VAL A CA 1
ATOM 1895 C C . VAL A 1 255 ? 12.970 3.755 -40.952 1.00 95.56 255 VAL A C 1
ATOM 1897 O O . VAL A 1 255 ? 12.024 3.823 -40.160 1.00 95.56 255 VAL A O 1
ATOM 1900 N N . HIS A 1 256 ? 13.387 4.781 -41.696 1.00 94.75 256 HIS A N 1
ATOM 1901 C CA . HIS A 1 256 ? 12.721 6.080 -41.775 1.00 94.75 256 HIS A CA 1
ATOM 1902 C C . HIS A 1 256 ? 12.661 6.547 -43.233 1.00 94.75 256 HIS A C 1
ATOM 1904 O O . HIS A 1 256 ? 13.680 6.790 -43.878 1.00 94.75 256 HIS A O 1
ATOM 1910 N N . GLY A 1 257 ? 11.450 6.633 -43.790 1.00 90.69 257 GLY A N 1
ATOM 1911 C CA . GLY A 1 257 ? 11.272 6.917 -45.215 1.00 90.69 257 GLY A CA 1
ATOM 1912 C C . GLY A 1 257 ? 11.931 5.848 -46.095 1.00 90.69 257 GLY A C 1
ATOM 1913 O O . GLY A 1 257 ? 11.514 4.693 -46.082 1.00 90.69 257 GLY A O 1
ATOM 1914 N N . THR A 1 258 ? 12.937 6.239 -46.880 1.00 91.50 258 THR A N 1
ATOM 1915 C CA . THR A 1 258 ? 13.717 5.335 -47.750 1.00 91.50 258 THR A CA 1
ATOM 1916 C C . THR A 1 258 ? 15.057 4.914 -47.149 1.00 91.50 258 THR A C 1
ATOM 1918 O O . THR A 1 258 ? 15.786 4.152 -47.779 1.00 91.50 258 THR A O 1
ATOM 1921 N N . GLU A 1 259 ? 15.412 5.435 -45.976 1.00 93.19 259 GLU A N 1
ATOM 1922 C CA . GLU A 1 259 ? 16.682 5.150 -45.312 1.00 93.19 259 GLU A CA 1
ATOM 1923 C C . GLU A 1 259 ? 16.534 3.956 -44.367 1.00 93.19 259 GLU A C 1
ATOM 1925 O O . GLU A 1 259 ? 15.481 3.743 -43.761 1.00 93.19 259 GLU A O 1
ATOM 1930 N N . THR A 1 260 ? 17.591 3.152 -44.262 1.00 95.50 260 THR A N 1
ATOM 1931 C CA . THR A 1 260 ? 17.679 2.017 -43.337 1.00 95.50 260 THR A CA 1
ATOM 1932 C C . THR A 1 260 ? 18.989 2.106 -42.570 1.00 95.50 260 THR A C 1
ATOM 1934 O O . THR A 1 260 ? 20.050 2.277 -43.169 1.00 95.50 260 THR A O 1
ATOM 1937 N N . PHE A 1 261 ? 18.893 1.994 -41.251 1.00 95.88 261 PHE A N 1
ATOM 1938 C CA . PHE A 1 261 ? 19.993 2.052 -40.302 1.00 95.88 261 PHE A CA 1
ATOM 1939 C C . PHE A 1 261 ? 20.110 0.699 -39.605 1.00 95.88 261 PHE A C 1
ATOM 1941 O O . PHE A 1 261 ? 19.110 0.147 -39.142 1.00 95.88 261 PHE A O 1
ATOM 1948 N N . GLU A 1 262 ? 21.323 0.162 -39.535 1.00 96.62 262 GLU A N 1
ATOM 1949 C CA . GLU A 1 262 ? 21.591 -1.131 -38.910 1.00 96.62 262 GLU A CA 1
ATOM 1950 C C . GLU A 1 262 ? 22.208 -0.941 -37.527 1.00 96.62 262 GLU A C 1
ATOM 1952 O O . GLU A 1 262 ? 23.176 -0.195 -37.358 1.00 96.62 262 GLU A O 1
ATOM 1957 N N . ILE A 1 263 ? 21.656 -1.652 -36.544 1.00 97.25 263 ILE A N 1
ATOM 1958 C CA . ILE A 1 263 ? 22.157 -1.673 -35.171 1.00 97.25 263 ILE A CA 1
ATOM 1959 C C . ILE A 1 263 ? 22.433 -3.119 -34.776 1.00 97.25 263 ILE A C 1
ATOM 1961 O O . ILE A 1 263 ? 21.513 -3.938 -34.722 1.00 97.25 263 ILE A O 1
ATOM 1965 N N . GLU A 1 264 ? 23.683 -3.431 -34.445 1.00 96.25 264 GLU A N 1
ATOM 1966 C CA . GLU A 1 264 ? 24.030 -4.695 -33.798 1.00 96.25 264 GLU A CA 1
ATOM 1967 C C . GLU A 1 264 ? 23.678 -4.606 -32.306 1.00 96.25 264 GLU A C 1
ATOM 1969 O O . GLU A 1 264 ? 24.288 -3.850 -31.544 1.00 96.25 264 GLU A O 1
ATOM 1974 N N . LEU A 1 265 ? 22.660 -5.356 -31.888 1.00 96.50 265 LEU A N 1
ATOM 1975 C CA . LEU A 1 265 ? 22.149 -5.368 -30.524 1.00 96.50 265 LEU A CA 1
ATOM 1976 C C . LEU A 1 265 ? 22.668 -6.596 -29.775 1.00 96.50 265 LEU A C 1
ATOM 1978 O O . LEU A 1 265 ? 22.304 -7.726 -30.096 1.00 96.50 265 LEU A O 1
ATOM 1982 N N . SER A 1 266 ? 23.443 -6.365 -28.719 1.00 92.31 266 SER A N 1
ATOM 1983 C CA . SER A 1 266 ? 23.862 -7.384 -27.759 1.00 92.31 266 SER A CA 1
ATOM 1984 C C . SER A 1 266 ? 23.063 -7.254 -26.462 1.00 92.31 266 SER A C 1
ATOM 1986 O O . SER A 1 266 ? 23.124 -6.235 -25.772 1.00 92.31 266 SER A O 1
ATOM 1988 N N . VAL A 1 267 ? 22.300 -8.291 -26.126 1.00 90.75 267 VAL A N 1
ATOM 1989 C CA . VAL A 1 267 ? 21.499 -8.373 -24.903 1.00 90.75 267 VAL A CA 1
ATOM 1990 C C . VAL A 1 267 ? 22.192 -9.311 -23.921 1.00 90.75 267 VAL A C 1
ATOM 1992 O O . VAL A 1 267 ? 22.304 -10.518 -24.151 1.00 90.75 267 VAL A O 1
ATOM 1995 N N . ASN A 1 268 ? 22.639 -8.753 -22.805 1.00 80.62 268 ASN A N 1
ATOM 1996 C CA . ASN A 1 268 ? 23.291 -9.468 -21.718 1.00 80.62 268 ASN A CA 1
ATOM 1997 C C . ASN A 1 268 ? 22.254 -9.973 -20.697 1.00 80.62 268 ASN A C 1
ATOM 1999 O O . ASN A 1 268 ? 21.191 -9.360 -20.577 1.00 80.62 268 ASN A O 1
ATOM 2003 N N . PRO A 1 269 ? 22.541 -11.072 -19.972 1.00 71.19 269 PRO A N 1
ATOM 2004 C CA . PRO A 1 269 ? 21.671 -11.593 -18.917 1.00 71.19 269 PRO A CA 1
ATOM 2005 C C . PRO A 1 269 ? 21.323 -10.579 -17.822 1.00 71.19 269 PRO A C 1
ATOM 2007 O O . PRO A 1 269 ? 22.165 -9.699 -17.529 1.00 71.19 269 PRO A O 1
#

Radius of gyration: 27.22 Å; chains: 1; bounding box: 55×59×88 Å

pLDDT: mean 85.36, std 18.11, range [30.16, 98.56]

Secondary structure (DSSP, 8-state):
----------------------S-S-HHHHHHHH-SB--EEES--TTPPEEEEEEE--STTSPPEEEEEEE-SSSEEEEEEEETT-------S-EEEEEEEETTEEEEEEE---TTSHHHHHH--GGGHHHH-EEEEEEEPP-TT-B-EEEEEEEESS--HHHHHHHHHTEEEPPPPSS-------EEE-TTT--EEEEETT-EEEE--SSGGGEEEEES-TTTEEEE--EE-SSSEEPPEEEE-SSEEEEEEEEETTEEEEEEEEEE-

Sequence (269 aa):
MKRAIAIVLSALMLTPLTAVAMGSGDKYSDAQTGLTYTVYKPSYTVGLTATKFQLLTCGIGTEEWLYAKYGGTKRYIEIMETMSGVKCSDPGLSKLVKTVTINGAKAKLYVYCDPSKPTSYKKCSTSDIARLGGYFIFTNKAGKNLKKTEIQVQAIGGITYAQLLAVAKSLKTVSPSGTSLQVLPPIMIDPATTTQLSVSVGDMVVFSVDDPEKWSAVVEDAAIAQFIAGGDQGTYTTNPALKTLKAGVTTVHVVHGTETFEIELSVNP